Protein AF-A0A813MRQ6-F1 (afdb_monomer_lite)

Organism: Adineta ricciae (NCBI:txid249248)

Structure (mmCIF, N/CA/C/O backbone):
data_AF-A0A813MRQ6-F1
#
_entry.id   AF-A0A813MRQ6-F1
#
loop_
_atom_site.group_PDB
_atom_site.id
_atom_site.type_symbol
_atom_site.label_atom_id
_atom_site.label_alt_id
_atom_site.label_comp_id
_atom_site.label_asym_id
_atom_site.label_entity_id
_atom_site.label_seq_id
_atom_site.pdbx_PDB_ins_code
_atom_site.Cartn_x
_atom_site.Cartn_y
_atom_site.Cartn_z
_atom_site.occupancy
_atom_site.B_iso_or_equiv
_atom_site.auth_seq_id
_atom_site.auth_comp_id
_atom_site.auth_asym_id
_atom_site.auth_atom_id
_atom_site.pdbx_PDB_model_num
ATOM 1 N N . MET A 1 1 ? -14.605 18.308 66.695 1.00 40.25 1 MET A N 1
ATOM 2 C CA . MET A 1 1 ? -15.372 17.671 65.603 1.00 40.25 1 MET A CA 1
ATOM 3 C C . MET A 1 1 ? -14.733 18.090 64.286 1.00 40.25 1 MET A C 1
ATOM 5 O O . MET A 1 1 ? -14.757 19.271 63.978 1.00 40.25 1 MET A O 1
ATOM 9 N N . ARG A 1 2 ? -14.035 17.174 63.599 1.00 35.34 2 ARG A N 1
ATOM 10 C CA . ARG A 1 2 ? -13.345 17.440 62.324 1.00 35.34 2 ARG A CA 1
ATOM 11 C C . ARG A 1 2 ? -14.250 16.990 61.178 1.00 35.34 2 ARG A C 1
ATOM 13 O O . ARG A 1 2 ? -14.699 15.849 61.173 1.00 35.34 2 ARG A O 1
ATOM 20 N N . THR A 1 3 ? -14.530 17.900 60.257 1.00 37.41 3 THR A N 1
ATOM 21 C CA . THR A 1 3 ? -15.220 17.652 58.991 1.00 37.41 3 THR A CA 1
ATOM 22 C C . THR A 1 3 ? -14.341 16.768 58.105 1.00 37.41 3 THR A C 1
ATOM 24 O O . THR A 1 3 ? -13.192 17.104 57.826 1.00 37.41 3 THR A O 1
ATOM 27 N N . PHE A 1 4 ? -14.859 15.614 57.688 1.00 33.22 4 PHE A N 1
ATOM 28 C CA . PHE A 1 4 ? -14.211 14.779 56.680 1.00 33.22 4 PHE A CA 1
ATOM 29 C C . PHE A 1 4 ? -14.577 15.311 55.291 1.00 33.22 4 PHE A C 1
ATOM 31 O O . PHE A 1 4 ? -15.729 15.232 54.867 1.00 33.22 4 PHE A O 1
ATOM 38 N N . SER A 1 5 ? -13.583 15.878 54.603 1.00 32.28 5 SER A N 1
ATOM 39 C CA . SER A 1 5 ? -13.641 16.208 53.179 1.00 32.28 5 SER A CA 1
ATOM 40 C C . SER A 1 5 ? -13.882 14.942 52.361 1.00 32.28 5 SER A C 1
ATOM 42 O O . SER A 1 5 ? -13.104 13.992 52.428 1.00 32.28 5 SER A O 1
ATOM 44 N N . SER A 1 6 ? -14.950 14.947 51.567 1.00 32.75 6 SER A N 1
ATOM 45 C CA . SER A 1 6 ? -15.196 13.930 50.548 1.00 32.75 6 SER A CA 1
ATOM 46 C C . SER A 1 6 ? -14.222 14.139 49.389 1.00 32.75 6 SER A C 1
ATOM 48 O O . SER A 1 6 ? -14.293 15.145 48.685 1.00 32.75 6 SER A O 1
ATOM 50 N N . ILE A 1 7 ? -13.298 13.199 49.203 1.00 35.94 7 ILE A N 1
ATOM 51 C CA . ILE A 1 7 ? -12.486 13.097 47.990 1.00 35.94 7 ILE A CA 1
ATOM 52 C C . ILE A 1 7 ? -13.391 12.498 46.912 1.00 35.94 7 ILE A C 1
ATOM 54 O O . ILE A 1 7 ? -13.723 11.315 46.952 1.00 35.94 7 ILE A O 1
ATOM 58 N N . VAL A 1 8 ? -13.809 13.325 45.955 1.00 34.28 8 VAL A N 1
ATOM 59 C CA . VAL A 1 8 ? -14.434 12.861 44.715 1.00 34.28 8 VAL A CA 1
ATOM 60 C C . VAL A 1 8 ? -13.315 12.321 43.829 1.00 34.28 8 VAL A C 1
ATOM 62 O O . VAL A 1 8 ? -12.566 13.084 43.223 1.00 34.28 8 VAL A O 1
ATOM 65 N N . ILE A 1 9 ? -13.169 10.998 43.787 1.00 36.47 9 ILE A N 1
ATOM 66 C CA . ILE A 1 9 ? -12.286 10.330 42.830 1.00 36.47 9 ILE A CA 1
ATOM 67 C C . ILE A 1 9 ? -13.027 10.298 41.491 1.00 36.47 9 ILE A C 1
ATOM 69 O O . ILE A 1 9 ? -13.885 9.447 41.262 1.00 36.47 9 ILE A O 1
ATOM 73 N N . PHE A 1 10 ? -12.711 11.244 40.608 1.00 32.94 10 PHE A N 1
ATOM 74 C CA . PHE A 1 10 ? -13.054 11.137 39.194 1.00 32.94 10 PHE A CA 1
ATOM 75 C C . PHE A 1 10 ? -12.193 10.028 38.583 1.00 32.94 10 PHE A C 1
ATOM 77 O O . PHE A 1 10 ? -11.050 10.255 38.190 1.00 32.94 10 PHE A O 1
ATOM 84 N N . PHE A 1 11 ? -12.737 8.815 38.499 1.00 39.22 11 PHE A N 1
ATOM 85 C CA . PHE A 1 11 ? -12.237 7.835 37.545 1.00 39.22 11 PHE A CA 1
ATOM 86 C C . PHE A 1 11 ? -12.596 8.356 36.154 1.00 39.22 11 PHE A C 1
ATOM 88 O O . PHE A 1 11 ? -13.699 8.130 35.663 1.00 39.22 11 PHE A O 1
ATOM 95 N N . ALA A 1 12 ? -11.674 9.087 35.526 1.00 40.00 12 ALA A N 1
ATOM 96 C CA . ALA A 1 12 ? -11.664 9.188 34.078 1.00 40.00 12 ALA A CA 1
ATOM 97 C C . ALA A 1 12 ? -11.462 7.760 33.570 1.00 40.00 12 ALA A C 1
ATOM 99 O O . ALA A 1 12 ? -10.347 7.239 33.553 1.00 40.00 12 ALA A O 1
ATOM 100 N N . SER A 1 13 ? -12.567 7.081 33.278 1.00 42.72 13 SER A N 1
ATOM 101 C CA . SER A 1 13 ? -12.554 5.810 32.584 1.00 42.72 13 SER A CA 1
ATOM 102 C C . SER A 1 13 ? -11.883 6.082 31.243 1.00 42.72 13 SER A C 1
ATOM 104 O O . SER A 1 13 ? -12.506 6.606 30.325 1.00 42.72 13 SER A O 1
ATOM 106 N N . LEU A 1 14 ? -10.584 5.795 31.147 1.00 45.56 14 LEU A N 1
ATOM 107 C CA . LEU A 1 14 ? -9.956 5.509 29.869 1.00 45.56 14 LEU A CA 1
ATOM 108 C C . LEU A 1 14 ? -10.819 4.407 29.264 1.00 45.56 14 LEU A C 1
ATOM 110 O O . LEU A 1 14 ? -10.790 3.271 29.735 1.00 45.56 14 LEU A O 1
ATOM 114 N N . ILE A 1 15 ? -11.672 4.768 28.308 1.00 54.56 15 ILE A N 1
ATOM 115 C CA . ILE A 1 15 ? -12.413 3.796 27.517 1.00 54.56 15 ILE A CA 1
ATOM 116 C C . ILE A 1 15 ? -11.340 3.052 26.729 1.00 54.56 15 ILE A C 1
ATOM 118 O O . ILE A 1 15 ? -10.822 3.539 25.726 1.00 54.56 15 ILE A O 1
ATOM 122 N N . VAL A 1 16 ? -10.920 1.909 27.264 1.00 67.62 16 VAL A N 1
ATOM 123 C CA . VAL A 1 16 ? -9.976 1.019 26.603 1.00 67.62 16 VAL A CA 1
ATOM 124 C C . VAL A 1 16 ? -10.769 0.302 25.524 1.00 67.62 16 VAL A C 1
ATOM 126 O O . VAL A 1 16 ? -11.605 -0.548 25.828 1.00 67.62 16 VAL A O 1
ATOM 129 N N . ILE A 1 17 ? -10.529 0.656 24.263 1.00 77.06 17 ILE A N 1
ATOM 130 C CA . ILE A 1 17 ? -11.090 -0.080 23.129 1.00 77.06 17 ILE A CA 1
ATOM 131 C C . ILE A 1 17 ? -10.611 -1.527 23.240 1.00 77.06 17 ILE A C 1
ATOM 133 O O . ILE A 1 17 ? -9.407 -1.797 23.280 1.00 77.06 17 ILE A O 1
ATOM 137 N N . ALA A 1 18 ? -11.557 -2.457 23.344 1.00 79.88 18 ALA A N 1
ATOM 138 C CA . ALA A 1 18 ? -11.247 -3.861 23.554 1.00 79.88 18 ALA A CA 1
ATOM 139 C C . ALA A 1 18 ? -10.451 -4.427 22.366 1.00 79.88 18 ALA A C 1
ATOM 141 O O . ALA A 1 18 ? -10.741 -4.118 21.210 1.00 79.88 18 ALA A O 1
ATOM 142 N N . SER A 1 19 ? -9.489 -5.322 22.635 1.00 80.88 19 SER A N 1
ATOM 143 C CA . SER A 1 19 ? -8.719 -5.988 21.566 1.00 80.88 19 SER A CA 1
ATOM 144 C C . SER A 1 19 ? -9.631 -6.696 20.560 1.00 80.88 19 SER A C 1
ATOM 146 O O . SER A 1 19 ? -9.336 -6.688 19.372 1.00 80.88 19 SER A O 1
ATOM 148 N N . LEU A 1 20 ? -10.766 -7.238 21.019 1.00 84.56 20 LEU A N 1
ATOM 149 C CA . LEU A 1 20 ? -11.761 -7.879 20.159 1.00 84.56 20 LEU A CA 1
ATOM 150 C C . LEU A 1 20 ? -12.346 -6.919 19.109 1.00 84.56 20 LEU A C 1
ATOM 152 O O . LEU A 1 20 ? -12.559 -7.327 17.969 1.00 84.56 20 LEU A O 1
ATOM 156 N N . THR A 1 21 ? -12.579 -5.652 19.470 1.00 89.56 21 THR A N 1
ATOM 157 C CA . THR A 1 21 ? -13.028 -4.617 18.526 1.00 89.56 21 THR A CA 1
ATOM 158 C C . THR A 1 21 ? -11.953 -4.369 17.475 1.00 89.56 21 THR A C 1
ATOM 160 O O . THR A 1 21 ? -12.244 -4.424 16.286 1.00 89.56 21 THR A O 1
ATOM 163 N N . ILE A 1 22 ? -10.693 -4.220 17.906 1.00 91.31 22 ILE A N 1
ATOM 164 C CA . ILE A 1 22 ? -9.552 -4.035 16.999 1.00 91.31 22 ILE A CA 1
ATOM 165 C C . ILE A 1 22 ? -9.426 -5.193 16.010 1.00 91.31 22 ILE A C 1
ATOM 167 O O . ILE A 1 22 ? -9.269 -4.954 14.816 1.00 91.31 22 ILE A O 1
ATOM 171 N N . ASP A 1 23 ? -9.510 -6.434 16.482 1.00 91.94 23 ASP A N 1
ATOM 172 C CA . ASP A 1 23 ? -9.397 -7.603 15.610 1.00 91.94 23 ASP A CA 1
ATOM 173 C C . ASP A 1 23 ? -10.596 -7.724 14.650 1.00 91.94 23 ASP A C 1
ATOM 175 O O . ASP A 1 23 ? -10.413 -8.089 13.490 1.00 91.94 23 ASP A O 1
ATOM 179 N N . THR A 1 24 ? -11.807 -7.364 15.089 1.00 94.06 24 THR A N 1
ATOM 180 C CA . THR A 1 24 ? -13.004 -7.352 14.226 1.00 94.06 24 THR A CA 1
ATOM 181 C C . THR A 1 24 ? -12.875 -6.314 13.113 1.00 94.06 24 THR A C 1
ATOM 183 O O . THR A 1 24 ? -13.055 -6.638 11.938 1.00 94.06 24 THR A O 1
ATOM 186 N N . ASP A 1 25 ? -12.504 -5.083 13.464 1.00 94.88 25 ASP A N 1
ATOM 187 C CA . ASP A 1 25 ? -12.316 -4.004 12.498 1.00 94.88 25 ASP A CA 1
ATOM 188 C C . ASP A 1 25 ? -11.174 -4.306 11.517 1.00 94.88 25 ASP A C 1
ATOM 190 O O . ASP A 1 25 ? -11.302 -4.032 10.322 1.00 94.88 25 ASP A O 1
ATOM 194 N N . LEU A 1 26 ? -10.094 -4.936 11.991 1.00 92.88 26 LEU A N 1
ATOM 195 C CA . LEU A 1 26 ? -8.993 -5.389 11.143 1.00 92.88 26 LEU A CA 1
ATOM 196 C C . LEU A 1 26 ? -9.460 -6.433 10.120 1.00 92.88 26 LEU A C 1
ATOM 198 O O . LEU A 1 26 ? -9.121 -6.336 8.945 1.00 92.88 26 LEU A O 1
ATOM 202 N N . VAL A 1 27 ? -10.282 -7.405 10.531 1.00 93.69 27 VAL A N 1
ATOM 203 C CA . VAL A 1 27 ? -10.854 -8.405 9.611 1.00 93.69 27 VAL A CA 1
ATOM 204 C C . VAL A 1 27 ? -11.707 -7.748 8.524 1.00 93.69 27 VAL A C 1
ATOM 206 O O . VAL A 1 27 ? -11.678 -8.185 7.373 1.00 93.69 27 VAL A O 1
ATOM 209 N N . GLU A 1 28 ? -12.469 -6.706 8.853 1.00 93.94 28 GLU A N 1
ATOM 210 C CA . GLU A 1 28 ? -13.256 -5.969 7.860 1.00 93.94 28 GLU A CA 1
ATOM 211 C C . GLU A 1 28 ? -12.380 -5.186 6.879 1.00 93.94 28 GLU A C 1
ATOM 213 O O . GLU A 1 28 ? -12.617 -5.247 5.671 1.00 93.94 28 GLU A O 1
ATOM 218 N N . ILE A 1 29 ? -11.354 -4.492 7.378 1.00 91.50 29 ILE A N 1
ATOM 219 C CA . ILE A 1 29 ? -10.378 -3.775 6.544 1.00 91.50 29 ILE A CA 1
ATOM 220 C C . ILE A 1 29 ? -9.674 -4.751 5.595 1.00 91.50 29 ILE A C 1
ATOM 222 O O . ILE A 1 29 ? -9.603 -4.502 4.396 1.00 91.50 29 ILE A O 1
ATOM 226 N N . ASN A 1 30 ? -9.262 -5.911 6.100 1.00 90.81 30 ASN A N 1
ATOM 227 C CA . ASN A 1 30 ? -8.635 -6.967 5.314 1.00 90.81 30 ASN A CA 1
ATOM 228 C C . ASN A 1 30 ? -9.521 -7.479 4.174 1.00 90.81 30 ASN A C 1
ATOM 230 O O . ASN A 1 30 ? -9.047 -7.694 3.059 1.00 90.81 30 ASN A O 1
ATOM 234 N N . LYS A 1 31 ? -10.825 -7.654 4.413 1.00 92.00 31 LYS A N 1
ATOM 235 C CA . LYS A 1 31 ? -11.763 -8.040 3.345 1.00 92.00 31 LYS A CA 1
ATOM 236 C C . LYS A 1 31 ? -11.838 -6.975 2.252 1.00 92.00 31 LYS A C 1
ATOM 238 O O . LYS A 1 31 ? -11.828 -7.315 1.073 1.00 92.00 31 LYS A O 1
ATOM 243 N N . LEU A 1 32 ? -11.883 -5.700 2.637 1.00 91.88 32 LEU A N 1
ATOM 244 C CA . LEU A 1 32 ? -11.877 -4.593 1.681 1.00 91.88 32 LEU A CA 1
ATOM 245 C C . LEU A 1 32 ? -10.564 -4.536 0.895 1.00 91.88 32 LEU A C 1
ATOM 247 O O . LEU A 1 32 ? -10.582 -4.311 -0.310 1.00 91.88 32 LEU A O 1
ATOM 251 N N . GLU A 1 33 ? -9.433 -4.795 1.541 1.00 88.38 33 GLU A N 1
ATOM 252 C CA . GLU A 1 33 ? -8.144 -4.854 0.861 1.00 88.38 33 GLU A CA 1
ATOM 253 C C . GLU A 1 33 ? -8.080 -6.009 -0.153 1.00 88.38 33 GLU A C 1
ATOM 255 O O . GLU A 1 33 ? -7.641 -5.817 -1.288 1.00 88.38 33 GLU A O 1
ATOM 260 N N . GLN A 1 34 ? -8.595 -7.192 0.197 1.00 88.00 34 GLN A N 1
ATOM 261 C CA . GLN A 1 34 ? -8.719 -8.307 -0.750 1.00 88.00 34 GLN A CA 1
ATOM 262 C C . GLN A 1 34 ? -9.611 -7.953 -1.943 1.00 88.00 34 GLN A C 1
ATOM 264 O O . GLN A 1 34 ? -9.264 -8.263 -3.086 1.00 88.00 34 GLN A O 1
ATOM 269 N N . ASP A 1 35 ? -10.736 -7.280 -1.697 1.00 90.38 35 ASP A N 1
ATOM 270 C CA . ASP A 1 35 ? -11.603 -6.792 -2.766 1.00 90.38 35 ASP A CA 1
ATOM 271 C C . ASP A 1 35 ? -10.876 -5.769 -3.645 1.00 90.38 35 ASP A C 1
ATOM 273 O O . ASP A 1 35 ? -10.939 -5.866 -4.868 1.00 90.38 35 ASP A O 1
ATOM 277 N N . PHE A 1 36 ? -10.133 -4.828 -3.061 1.00 89.12 36 PHE A N 1
ATOM 278 C CA . PHE A 1 36 ? -9.312 -3.881 -3.813 1.00 89.12 36 PHE A CA 1
ATOM 279 C C . PHE A 1 36 ? -8.306 -4.607 -4.716 1.00 89.12 36 PHE A C 1
ATOM 281 O O . PHE A 1 36 ? -8.303 -4.386 -5.927 1.00 89.12 36 PHE A O 1
ATOM 288 N N . LEU A 1 37 ? -7.529 -5.546 -4.166 1.00 87.19 37 LEU A N 1
ATOM 289 C CA . LEU A 1 37 ? -6.555 -6.341 -4.922 1.00 87.19 37 LEU A CA 1
ATOM 290 C C . LEU A 1 37 ? -7.196 -7.143 -6.063 1.00 87.19 37 LEU A C 1
ATOM 292 O O . LEU A 1 37 ? -6.590 -7.286 -7.127 1.00 87.19 37 LEU A O 1
ATOM 296 N N . LYS A 1 38 ? -8.427 -7.629 -5.873 1.00 89.94 38 LYS A N 1
ATOM 297 C CA . LYS A 1 38 ? -9.191 -8.343 -6.903 1.00 89.94 38 LYS A CA 1
ATOM 298 C C . LYS A 1 38 ? -9.500 -7.466 -8.120 1.00 89.94 38 LYS A C 1
ATOM 300 O O . LYS A 1 38 ? -9.444 -7.971 -9.241 1.00 89.94 38 LYS A O 1
ATOM 305 N N . TYR A 1 39 ? -9.818 -6.185 -7.918 1.00 89.38 39 TYR A N 1
ATOM 306 C CA . TYR A 1 39 ? -10.113 -5.243 -9.010 1.00 89.38 39 TYR A CA 1
ATOM 307 C C . TYR A 1 39 ? -8.879 -4.491 -9.523 1.00 89.38 39 TYR A C 1
ATOM 309 O O . TYR A 1 39 ? -8.945 -3.856 -10.574 1.00 89.38 39 TYR A O 1
ATOM 317 N N . THR A 1 40 ? -7.741 -4.575 -8.830 1.00 89.38 40 THR A N 1
ATOM 318 C CA . THR A 1 40 ? -6.477 -4.020 -9.320 1.00 89.38 40 THR A CA 1
ATOM 319 C C . THR A 1 40 ? -6.078 -4.704 -10.636 1.00 89.38 40 THR A C 1
ATOM 321 O O . THR A 1 40 ? -5.945 -5.936 -10.673 1.00 89.38 40 THR A O 1
ATOM 324 N N . PRO A 1 41 ? -5.851 -3.947 -11.727 1.00 90.19 41 PRO A N 1
ATOM 325 C CA . PRO A 1 41 ? -5.497 -4.518 -13.019 1.00 90.19 41 PRO A CA 1
ATOM 326 C C . PRO A 1 41 ? -4.136 -5.216 -12.956 1.00 90.19 41 PRO A C 1
ATOM 328 O O . PRO A 1 41 ? -3.237 -4.820 -12.211 1.00 90.19 41 PRO A O 1
ATOM 331 N N . GLU A 1 42 ? -3.966 -6.253 -13.775 1.00 90.81 42 GLU A N 1
ATOM 332 C CA . GLU A 1 42 ? -2.761 -7.091 -13.750 1.00 90.81 42 GLU A CA 1
ATOM 333 C C . GLU A 1 42 ? -1.476 -6.286 -13.998 1.00 90.81 42 GLU A C 1
ATOM 335 O O . GLU A 1 42 ? -0.446 -6.563 -13.386 1.00 90.81 42 GLU A O 1
ATOM 340 N N . ILE A 1 43 ? -1.531 -5.239 -14.831 1.00 89.38 43 ILE A N 1
ATOM 341 C CA . ILE A 1 43 ? -0.371 -4.373 -15.071 1.00 89.38 43 ILE A CA 1
ATOM 342 C C . ILE A 1 43 ? 0.090 -3.635 -13.807 1.00 89.38 43 ILE A C 1
ATOM 344 O O . ILE A 1 43 ? 1.290 -3.549 -13.568 1.00 89.38 43 ILE A O 1
ATOM 348 N N . ALA A 1 44 ? -0.831 -3.172 -12.957 1.00 88.38 44 ALA A N 1
ATOM 349 C CA . ALA A 1 44 ? -0.488 -2.500 -11.705 1.00 88.38 44 ALA A CA 1
ATOM 350 C C . ALA A 1 44 ? 0.126 -3.477 -10.695 1.00 88.38 44 ALA A C 1
ATOM 352 O O . ALA A 1 44 ? 1.136 -3.169 -10.063 1.00 88.38 44 ALA A O 1
ATOM 353 N N . ARG A 1 45 ? -0.414 -4.701 -10.611 1.00 86.19 45 ARG A N 1
ATOM 354 C CA . ARG A 1 45 ? 0.173 -5.780 -9.797 1.00 86.19 45 ARG A CA 1
ATOM 355 C C . ARG A 1 45 ? 1.586 -6.134 -10.258 1.00 86.19 45 ARG A C 1
ATOM 357 O O . ARG A 1 45 ? 2.487 -6.285 -9.433 1.00 86.19 45 ARG A O 1
ATOM 364 N N . ARG A 1 46 ? 1.796 -6.240 -11.574 1.00 87.94 46 ARG A N 1
ATOM 365 C C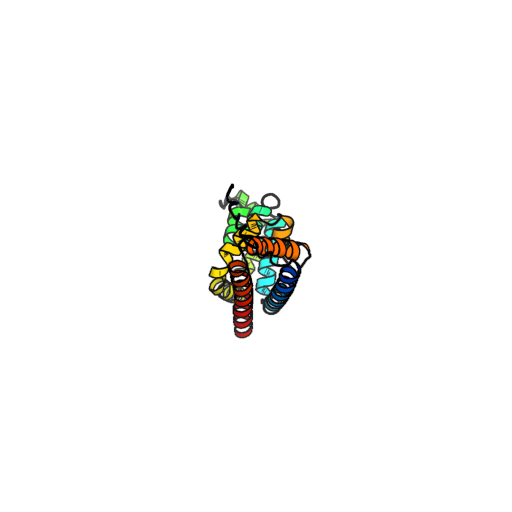A . ARG A 1 46 ? 3.125 -6.460 -12.161 1.00 87.94 46 ARG A CA 1
ATOM 366 C C . ARG A 1 46 ? 4.071 -5.302 -11.859 1.00 87.94 46 ARG A C 1
ATOM 368 O O . ARG A 1 46 ? 5.186 -5.566 -11.433 1.00 87.94 46 ARG A O 1
ATOM 375 N N . PHE A 1 47 ? 3.620 -4.059 -12.001 1.00 87.25 47 PHE A N 1
ATOM 376 C CA . PHE A 1 47 ? 4.417 -2.866 -11.717 1.00 87.25 47 PHE A CA 1
ATOM 377 C C . PHE A 1 47 ? 4.913 -2.815 -10.263 1.00 87.25 47 PHE A C 1
ATOM 379 O O . PHE A 1 47 ? 6.107 -2.619 -10.030 1.00 87.25 47 PHE A O 1
ATOM 386 N N . ILE A 1 48 ? 4.029 -3.063 -9.288 1.00 85.12 48 ILE A N 1
ATOM 387 C CA . ILE A 1 48 ? 4.390 -3.110 -7.860 1.00 85.12 48 ILE A CA 1
ATOM 388 C C . ILE A 1 48 ? 5.400 -4.234 -7.601 1.00 85.12 48 ILE A C 1
ATOM 390 O O . ILE A 1 48 ? 6.453 -4.000 -7.009 1.00 85.12 48 ILE A O 1
ATOM 394 N N . ARG A 1 49 ? 5.137 -5.444 -8.117 1.00 86.19 49 ARG A N 1
ATOM 395 C CA . ARG A 1 49 ? 6.061 -6.579 -7.974 1.00 86.19 49 ARG A CA 1
ATOM 396 C C . ARG A 1 49 ? 7.438 -6.261 -8.555 1.00 86.19 49 ARG A C 1
ATOM 398 O O . ARG A 1 49 ? 8.445 -6.490 -7.898 1.00 86.19 49 ARG A O 1
ATOM 405 N N . THR A 1 50 ? 7.483 -5.726 -9.770 1.00 87.19 50 THR A N 1
ATOM 406 C CA . THR A 1 50 ? 8.741 -5.409 -10.446 1.00 87.19 50 THR A CA 1
ATOM 407 C C . THR A 1 50 ? 9.491 -4.288 -9.726 1.00 87.19 50 THR A C 1
ATOM 409 O O . THR A 1 50 ? 10.708 -4.368 -9.606 1.00 87.19 50 THR A O 1
ATOM 412 N N . THR A 1 51 ? 8.793 -3.298 -9.160 1.00 85.56 51 THR A N 1
ATOM 413 C CA . THR A 1 51 ? 9.402 -2.294 -8.268 1.00 85.56 51 THR A CA 1
ATOM 414 C C . THR A 1 51 ? 10.071 -2.959 -7.062 1.00 85.56 51 THR A C 1
ATOM 416 O O . THR A 1 51 ? 11.213 -2.645 -6.730 1.00 85.56 51 THR A O 1
ATOM 419 N N . CYS A 1 52 ? 9.403 -3.921 -6.430 1.00 85.31 52 CYS A N 1
ATOM 420 C CA . CYS A 1 52 ? 9.976 -4.673 -5.316 1.00 85.31 52 CYS A CA 1
ATOM 421 C C . CYS A 1 52 ? 11.167 -5.551 -5.715 1.00 85.31 52 CYS A C 1
ATOM 423 O O . CYS A 1 52 ? 12.153 -5.622 -4.980 1.00 85.31 52 CYS A O 1
ATOM 425 N N . ASP A 1 53 ? 11.121 -6.171 -6.893 1.00 86.56 53 ASP A N 1
ATOM 426 C CA . ASP A 1 53 ? 12.253 -6.917 -7.444 1.00 86.56 53 ASP A CA 1
ATOM 427 C C . ASP A 1 53 ? 13.457 -5.983 -7.691 1.00 86.56 53 ASP A C 1
ATOM 429 O O . ASP A 1 53 ? 14.589 -6.355 -7.392 1.00 86.56 53 ASP A O 1
ATOM 433 N N . VAL A 1 54 ? 13.234 -4.738 -8.139 1.00 84.69 54 VAL A N 1
ATOM 434 C CA . VAL A 1 54 ? 14.295 -3.715 -8.242 1.00 84.69 54 VAL A CA 1
ATOM 435 C C . VAL A 1 54 ? 14.882 -3.383 -6.867 1.00 84.69 54 VAL A C 1
ATOM 437 O O . VAL A 1 54 ? 16.102 -3.402 -6.709 1.00 84.69 54 VAL A O 1
ATOM 440 N N . ILE A 1 55 ? 14.049 -3.110 -5.858 1.00 84.31 55 ILE A N 1
ATOM 441 C CA . ILE A 1 55 ? 14.526 -2.765 -4.506 1.00 84.31 55 ILE A CA 1
ATOM 442 C C . ILE A 1 55 ? 15.378 -3.900 -3.925 1.00 84.31 55 ILE A C 1
ATOM 444 O O . ILE A 1 55 ? 16.486 -3.667 -3.444 1.00 84.31 55 ILE A O 1
ATOM 448 N N . THR A 1 56 ? 14.877 -5.131 -3.997 1.00 84.31 56 THR A N 1
ATOM 449 C CA . THR A 1 56 ? 15.517 -6.296 -3.371 1.00 84.31 56 THR A CA 1
ATOM 450 C C . THR A 1 56 ? 16.778 -6.745 -4.101 1.00 84.31 56 THR A C 1
ATOM 452 O O . THR A 1 56 ? 17.772 -7.064 -3.451 1.00 84.31 56 THR A O 1
ATOM 455 N N . GLN A 1 57 ? 16.766 -6.755 -5.437 1.00 82.50 57 GLN A N 1
ATOM 456 C CA . GLN A 1 57 ? 17.874 -7.294 -6.230 1.00 82.50 57 GLN A CA 1
ATOM 457 C C . GLN A 1 57 ? 18.914 -6.232 -6.585 1.00 82.50 57 GLN A C 1
ATOM 459 O O . GLN A 1 57 ? 20.095 -6.550 -6.692 1.00 82.50 57 GLN A O 1
ATOM 464 N N . CYS A 1 58 ? 18.493 -4.980 -6.762 1.00 79.94 58 CYS A N 1
ATOM 465 C CA . CYS A 1 58 ? 19.360 -3.922 -7.278 1.00 79.94 58 CYS A CA 1
ATOM 466 C C . CYS A 1 58 ? 19.753 -2.905 -6.200 1.00 79.94 58 CYS A C 1
ATOM 468 O O . CYS A 1 58 ? 20.792 -2.264 -6.336 1.00 79.94 58 CYS A O 1
ATOM 470 N N . CYS A 1 59 ? 18.999 -2.812 -5.09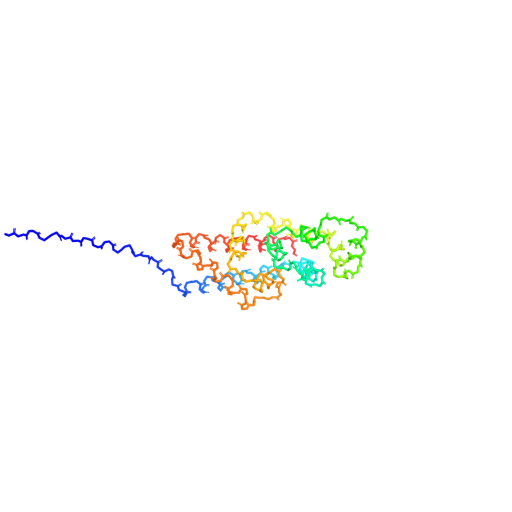4 1.00 81.75 59 CYS A N 1
ATOM 471 C CA . CYS A 1 59 ? 19.298 -1.917 -3.970 1.00 81.75 59 CYS A CA 1
ATOM 472 C C . CYS A 1 59 ? 19.204 -2.582 -2.588 1.00 81.75 59 CYS A C 1
ATOM 474 O O . CYS A 1 59 ? 18.569 -2.039 -1.675 1.00 81.75 59 CYS A O 1
ATOM 476 N N . PRO A 1 60 ? 19.900 -3.716 -2.371 1.00 79.00 60 PRO A N 1
ATOM 477 C CA . PRO A 1 60 ? 19.743 -4.503 -1.155 1.00 79.00 60 PRO A CA 1
ATOM 478 C C . PRO A 1 60 ? 20.155 -3.767 0.129 1.00 79.00 60 PRO A C 1
ATOM 480 O O . PRO A 1 60 ? 19.690 -4.120 1.205 1.00 79.00 60 PRO A O 1
ATOM 483 N N . HIS A 1 61 ? 20.983 -2.723 0.038 1.00 81.00 61 HIS A N 1
ATOM 484 C CA . HIS A 1 61 ? 21.451 -1.946 1.192 1.00 81.00 61 HIS A CA 1
ATOM 485 C C . HIS A 1 61 ? 20.544 -0.761 1.569 1.00 81.00 61 HIS A C 1
ATOM 487 O O . HIS A 1 61 ? 20.841 -0.055 2.529 1.00 81.00 61 HIS A O 1
ATOM 493 N N . LYS A 1 62 ? 19.468 -0.506 0.810 1.00 78.81 62 LYS A N 1
ATOM 494 C CA . LYS A 1 62 ? 18.567 0.651 0.999 1.00 78.81 62 LYS A CA 1
ATOM 495 C C . LYS A 1 62 ? 17.097 0.250 1.178 1.00 78.81 62 LYS A C 1
ATOM 497 O O . LYS A 1 62 ? 16.219 1.107 1.109 1.00 78.81 62 LYS A O 1
ATOM 502 N N . GLN A 1 63 ? 16.827 -1.039 1.384 1.00 74.81 63 GLN A N 1
ATOM 503 C CA . GLN A 1 63 ? 15.487 -1.626 1.329 1.00 74.81 63 GLN A CA 1
ATOM 504 C C . GLN A 1 63 ? 14.472 -0.923 2.247 1.00 74.81 63 GLN A C 1
ATOM 506 O O . GLN A 1 63 ? 13.449 -0.454 1.750 1.00 74.81 63 GLN A O 1
ATOM 511 N N . SER A 1 64 ? 14.780 -0.752 3.537 1.00 67.69 64 SER A N 1
ATOM 512 C CA . SER A 1 64 ? 13.912 -0.071 4.517 1.00 67.69 64 SER A CA 1
ATOM 513 C C . SER A 1 64 ? 13.384 1.298 4.060 1.00 67.69 64 SER A C 1
ATOM 515 O O . SER A 1 64 ? 12.174 1.534 4.058 1.00 67.69 64 SER A O 1
ATOM 517 N N . ASN A 1 65 ? 14.266 2.188 3.601 1.00 74.75 65 ASN A N 1
ATOM 518 C CA . ASN A 1 65 ? 13.889 3.532 3.147 1.00 74.75 65 ASN A CA 1
ATOM 519 C C . ASN A 1 65 ? 13.134 3.517 1.808 1.00 74.75 65 ASN A C 1
ATOM 521 O O . ASN A 1 65 ? 12.320 4.406 1.527 1.00 74.75 65 ASN A O 1
ATOM 525 N N . LEU A 1 66 ? 13.403 2.521 0.962 1.00 80.25 66 LEU A N 1
ATOM 526 C CA . LEU A 1 66 ? 12.757 2.386 -0.339 1.00 80.25 66 LEU A CA 1
ATOM 527 C C . LEU A 1 66 ? 11.340 1.817 -0.214 1.00 80.25 66 LEU A C 1
ATOM 529 O O . LEU A 1 66 ? 10.443 2.333 -0.875 1.00 80.25 66 LEU A O 1
ATOM 533 N N . PHE A 1 67 ? 11.090 0.857 0.680 1.00 81.25 67 PHE A N 1
ATOM 534 C CA . PHE A 1 67 ? 9.730 0.361 0.931 1.00 81.25 67 PHE A CA 1
ATOM 535 C C . PHE A 1 67 ? 8.825 1.434 1.541 1.00 81.25 67 PHE A C 1
ATOM 537 O O . PHE A 1 67 ? 7.695 1.603 1.089 1.00 81.25 67 PHE A O 1
ATOM 544 N N . ALA A 1 68 ? 9.340 2.248 2.467 1.00 76.25 68 ALA A N 1
ATOM 545 C CA . ALA A 1 68 ? 8.629 3.432 2.958 1.00 76.25 68 ALA A CA 1
ATOM 546 C C . ALA A 1 68 ? 8.276 4.420 1.824 1.00 76.25 68 ALA A C 1
ATOM 548 O O . ALA A 1 68 ? 7.188 5.001 1.799 1.00 76.25 68 ALA A O 1
ATOM 549 N N . THR A 1 69 ? 9.173 4.573 0.842 1.00 78.12 69 THR A N 1
ATOM 550 C CA . THR A 1 69 ? 8.950 5.422 -0.339 1.00 78.12 69 THR A CA 1
ATOM 551 C C . THR A 1 69 ? 7.862 4.844 -1.259 1.00 78.12 69 THR A C 1
ATOM 553 O O . THR A 1 69 ? 7.017 5.599 -1.738 1.00 78.12 69 THR A O 1
ATOM 556 N N . VAL A 1 70 ? 7.826 3.518 -1.454 1.00 78.69 70 VAL A N 1
ATOM 557 C CA . VAL A 1 70 ? 6.750 2.826 -2.193 1.00 78.69 70 VAL A CA 1
ATOM 558 C C . VAL A 1 70 ? 5.397 3.029 -1.513 1.00 78.69 70 VAL A C 1
ATOM 560 O O . VAL A 1 70 ? 4.446 3.430 -2.179 1.00 78.69 70 VAL A O 1
ATOM 563 N N . LEU A 1 71 ? 5.315 2.806 -0.197 1.00 75.19 71 LEU A N 1
ATOM 564 C CA . LEU A 1 71 ? 4.068 2.947 0.570 1.00 75.19 71 LEU A CA 1
ATOM 565 C C . LEU A 1 71 ? 3.511 4.372 0.533 1.00 75.19 71 LEU A C 1
ATOM 567 O O . LEU A 1 71 ? 2.302 4.566 0.579 1.00 75.19 71 LEU A O 1
ATOM 571 N N . SER A 1 72 ? 4.389 5.365 0.397 1.00 73.62 72 SER A N 1
ATOM 572 C CA . SER A 1 72 ? 4.016 6.779 0.281 1.00 73.62 72 SER A CA 1
ATOM 573 C C . SER A 1 72 ? 3.532 7.180 -1.119 1.00 73.62 72 SER A C 1
ATOM 575 O O . SER A 1 72 ? 3.245 8.352 -1.342 1.00 73.62 72 SER A O 1
ATOM 577 N N . GLY A 1 73 ? 3.469 6.245 -2.075 1.00 69.50 73 GLY A N 1
ATOM 578 C CA . GLY A 1 73 ? 3.050 6.508 -3.457 1.00 69.50 73 GLY A CA 1
ATOM 579 C C . GLY A 1 73 ? 4.102 7.209 -4.323 1.00 69.50 73 GLY A C 1
ATOM 580 O O . GLY A 1 73 ? 3.847 7.499 -5.488 1.00 69.50 73 GLY A O 1
ATOM 581 N N . ASN A 1 74 ? 5.311 7.430 -3.803 1.00 70.62 74 ASN A N 1
ATOM 582 C CA . ASN A 1 74 ? 6.395 8.112 -4.512 1.00 70.62 74 ASN A CA 1
ATOM 583 C C . ASN A 1 74 ? 7.270 7.107 -5.271 1.00 70.62 74 ASN A C 1
ATOM 585 O O . ASN A 1 74 ? 8.490 7.093 -5.135 1.00 70.62 74 ASN A O 1
ATOM 589 N N . THR A 1 75 ? 6.663 6.218 -6.060 1.00 66.62 75 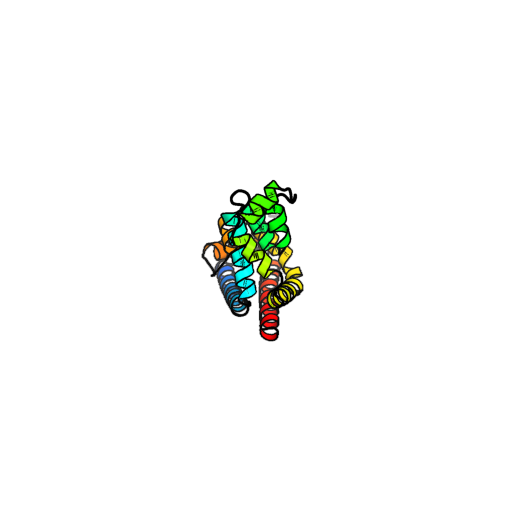THR A N 1
ATOM 590 C CA . THR A 1 75 ? 7.398 5.126 -6.722 1.00 66.62 75 THR A CA 1
ATOM 591 C C . THR A 1 75 ? 8.467 5.631 -7.700 1.00 66.62 75 THR A C 1
ATOM 593 O O . THR A 1 75 ? 9.486 4.969 -7.877 1.00 66.62 75 THR A O 1
ATOM 596 N N . ASN A 1 76 ? 8.299 6.830 -8.267 1.00 65.94 76 ASN A N 1
ATOM 597 C CA . ASN A 1 76 ? 9.328 7.478 -9.090 1.00 65.94 76 ASN A CA 1
ATOM 598 C C . ASN A 1 76 ? 10.613 7.763 -8.286 1.00 65.94 76 ASN A C 1
ATOM 600 O O . ASN A 1 76 ? 11.712 7.507 -8.775 1.00 65.94 76 ASN A O 1
ATOM 604 N N . ASP A 1 77 ? 10.483 8.167 -7.018 1.00 74.06 77 ASP A N 1
ATOM 605 C CA . ASP A 1 77 ? 11.618 8.444 -6.127 1.00 74.06 77 ASP A CA 1
ATOM 606 C C . ASP A 1 77 ? 12.351 7.171 -5.693 1.00 74.06 77 ASP A C 1
ATOM 608 O O . ASP A 1 77 ? 13.492 7.241 -5.235 1.00 74.06 77 ASP A O 1
ATOM 612 N N . VAL A 1 78 ? 11.716 5.997 -5.795 1.00 73.38 78 VAL A N 1
ATOM 613 C CA . VAL A 1 78 ? 12.368 4.719 -5.469 1.00 73.38 78 VAL A CA 1
ATOM 614 C C . VAL A 1 78 ? 13.573 4.524 -6.373 1.00 73.38 78 VAL A C 1
ATOM 616 O O . VAL A 1 78 ? 14.628 4.124 -5.894 1.00 73.38 78 VAL A O 1
ATOM 619 N N . LEU A 1 79 ? 13.439 4.850 -7.658 1.00 70.38 79 LEU A N 1
ATOM 620 C CA . LEU A 1 79 ? 14.518 4.722 -8.632 1.00 70.38 79 LEU A CA 1
ATOM 621 C C . LEU A 1 79 ? 15.648 5.700 -8.326 1.00 70.38 79 LEU A C 1
ATOM 623 O O . LEU A 1 79 ? 16.803 5.291 -8.208 1.00 70.38 79 LEU A O 1
ATOM 627 N N . ASP A 1 80 ? 15.311 6.962 -8.088 1.00 74.12 80 ASP A N 1
ATOM 628 C CA . ASP A 1 80 ? 16.306 7.979 -7.764 1.00 74.12 80 ASP A CA 1
ATOM 629 C C . ASP A 1 80 ? 17.051 7.649 -6.466 1.00 74.12 80 ASP A C 1
ATOM 631 O O . ASP A 1 80 ? 18.279 7.711 -6.418 1.00 74.12 80 ASP A O 1
ATOM 635 N N . LYS A 1 81 ? 16.347 7.210 -5.419 1.00 77.00 81 LYS A N 1
ATOM 636 C CA . LYS A 1 81 ? 16.963 6.835 -4.135 1.00 77.00 81 LYS A CA 1
ATOM 637 C C . LYS A 1 81 ? 17.752 5.528 -4.213 1.00 77.00 81 LYS A C 1
ATOM 639 O O . LYS A 1 81 ? 18.768 5.381 -3.532 1.00 77.00 81 LYS A O 1
ATOM 644 N N . CYS A 1 82 ? 17.307 4.583 -5.036 1.00 76.06 82 CYS A N 1
ATOM 645 C CA . CYS A 1 82 ? 17.994 3.318 -5.269 1.00 76.06 82 CYS A CA 1
ATOM 646 C C . CYS A 1 82 ? 19.377 3.588 -5.895 1.00 76.06 82 CYS A C 1
ATOM 648 O O . CYS A 1 82 ? 20.395 3.154 -5.349 1.00 76.06 82 CYS A O 1
ATOM 650 N N . PHE A 1 83 ? 19.439 4.452 -6.911 1.00 73.00 83 PHE A N 1
ATOM 651 C CA . PHE A 1 83 ? 20.652 4.717 -7.695 1.00 73.00 83 PHE A CA 1
ATOM 652 C C . PHE A 1 83 ? 21.332 6.078 -7.417 1.00 73.00 83 PHE A C 1
ATOM 654 O O . PHE A 1 83 ? 22.118 6.562 -8.232 1.00 73.00 83 PHE A O 1
ATOM 661 N N . ASP A 1 84 ? 21.056 6.693 -6.261 1.00 67.19 84 ASP A N 1
ATOM 662 C CA . ASP A 1 84 ? 21.663 7.950 -5.776 1.00 67.19 84 ASP A CA 1
ATOM 663 C C . ASP A 1 84 ? 21.475 9.181 -6.684 1.00 67.19 84 ASP A C 1
ATOM 665 O O . ASP A 1 84 ? 22.298 10.100 -6.682 1.00 67.19 84 ASP A O 1
ATOM 669 N N . GLY A 1 85 ? 20.382 9.220 -7.456 1.00 58.09 85 GLY A N 1
ATOM 670 C CA . GLY A 1 85 ? 19.871 10.393 -8.183 1.00 58.09 85 GLY A CA 1
ATOM 671 C C . GLY A 1 85 ? 20.801 10.981 -9.251 1.00 58.09 85 GLY A C 1
ATOM 672 O O . GLY A 1 85 ? 20.447 11.940 -9.933 1.00 58.09 85 GLY A O 1
ATOM 673 N N . LYS A 1 86 ? 22.004 10.428 -9.420 1.00 57.59 86 LYS A N 1
ATOM 674 C CA . LYS A 1 86 ? 22.993 10.871 -10.398 1.00 57.59 86 LYS A CA 1
ATOM 675 C C . LYS A 1 86 ? 23.139 9.789 -11.449 1.00 57.59 86 LYS A C 1
ATOM 677 O O . LYS A 1 86 ? 23.870 8.821 -11.253 1.00 57.59 86 LYS A O 1
ATOM 682 N N . MET A 1 87 ? 22.489 9.996 -12.592 1.00 57.28 87 MET A N 1
ATOM 683 C CA . MET A 1 87 ? 22.739 9.262 -13.837 1.00 57.28 87 MET A CA 1
ATOM 684 C C . MET A 1 87 ? 24.178 9.514 -14.317 1.00 57.28 87 MET A C 1
ATOM 686 O O . MET A 1 87 ? 24.438 10.287 -15.234 1.00 57.28 87 MET A O 1
ATOM 690 N N . THR A 1 88 ? 25.144 8.899 -13.643 1.00 58.66 88 THR A N 1
ATOM 691 C CA . THR A 1 88 ? 26.536 8.809 -14.089 1.00 58.66 88 THR A CA 1
ATOM 692 C C . THR A 1 88 ? 26.682 7.606 -15.015 1.00 58.66 88 THR A C 1
ATOM 694 O O . THR A 1 88 ? 25.883 6.677 -14.952 1.00 58.66 88 THR A O 1
ATOM 697 N N . SER A 1 89 ? 27.717 7.568 -15.851 1.00 58.59 89 SER A N 1
ATOM 698 C CA . SER A 1 89 ? 28.000 6.424 -16.734 1.00 58.59 89 SER A CA 1
ATOM 699 C C . SER A 1 89 ? 28.091 5.085 -15.984 1.00 58.59 89 SER A C 1
ATOM 701 O O . SER A 1 89 ? 27.615 4.070 -16.485 1.00 58.59 89 SER A O 1
ATOM 703 N N . ASN A 1 90 ? 28.620 5.086 -14.756 1.00 57.31 90 ASN A N 1
ATOM 704 C CA . ASN A 1 90 ? 28.691 3.897 -13.900 1.00 57.31 90 ASN A CA 1
ATOM 705 C C . ASN A 1 90 ? 27.320 3.497 -13.348 1.00 57.31 90 ASN A C 1
ATOM 707 O O . ASN A 1 90 ? 26.996 2.316 -13.281 1.00 57.31 90 ASN A O 1
ATOM 711 N N . VAL A 1 91 ? 26.499 4.482 -12.987 1.00 60.09 91 VAL A N 1
ATOM 712 C CA . VAL A 1 91 ? 25.121 4.261 -12.550 1.00 60.09 91 VAL A CA 1
ATOM 713 C C . VAL A 1 91 ? 24.271 3.744 -13.718 1.00 60.09 91 VAL A C 1
ATOM 715 O O . VAL A 1 91 ? 23.536 2.788 -13.528 1.00 60.09 91 VAL A O 1
ATOM 718 N N . ILE A 1 92 ? 24.443 4.262 -14.941 1.00 61.91 92 ILE A N 1
ATOM 719 C CA . ILE A 1 92 ? 23.802 3.771 -16.180 1.00 61.91 92 ILE A CA 1
ATOM 720 C C . ILE A 1 92 ? 24.218 2.324 -16.498 1.00 61.91 92 ILE A C 1
ATOM 722 O O . ILE A 1 92 ? 23.380 1.511 -16.889 1.00 61.91 92 ILE A O 1
ATOM 726 N N . ALA A 1 93 ? 25.487 1.969 -16.278 1.00 61.97 93 ALA A N 1
ATOM 727 C CA . ALA A 1 93 ? 25.953 0.592 -16.422 1.00 61.97 93 ALA A CA 1
ATOM 728 C C . ALA A 1 93 ? 25.293 -0.343 -15.388 1.00 61.97 93 ALA A C 1
ATOM 730 O O . ALA A 1 93 ? 24.751 -1.382 -15.766 1.00 61.97 93 ALA A O 1
ATOM 731 N N . SER A 1 94 ? 25.241 0.060 -14.114 1.00 62.25 94 SER A N 1
ATOM 732 C CA . SER A 1 94 ? 24.525 -0.668 -13.052 1.00 62.25 94 SER A CA 1
ATOM 733 C C . SER A 1 94 ? 23.003 -0.719 -13.267 1.00 62.25 94 SER A C 1
ATOM 735 O O . SER A 1 94 ? 22.360 -1.706 -12.923 1.00 62.25 94 SER A O 1
ATOM 737 N N . PHE A 1 95 ? 22.418 0.311 -13.884 1.00 66.00 95 PHE A N 1
ATOM 738 C CA . PHE A 1 95 ? 21.017 0.340 -14.314 1.00 66.00 95 PHE A CA 1
ATOM 739 C C . PHE A 1 95 ? 20.753 -0.723 -15.386 1.00 66.00 95 PHE A C 1
ATOM 741 O O . PHE A 1 95 ? 19.774 -1.461 -15.303 1.00 66.00 95 PHE A O 1
ATOM 748 N N . SER A 1 96 ? 21.636 -0.821 -16.385 1.00 65.19 96 SER A N 1
ATOM 749 C CA . SER A 1 96 ? 21.485 -1.751 -17.510 1.00 65.19 96 SER A CA 1
ATOM 750 C C . SER A 1 96 ? 21.684 -3.226 -17.139 1.00 65.19 96 SER A C 1
ATOM 752 O O . SER A 1 96 ? 21.188 -4.101 -17.846 1.00 65.19 96 SER A O 1
ATOM 754 N N . SER A 1 97 ? 22.363 -3.517 -16.023 1.00 70.12 97 SER A N 1
ATOM 755 C CA . SER A 1 97 ? 22.560 -4.883 -15.519 1.00 70.12 97 SER A CA 1
ATOM 756 C C . SER A 1 97 ? 21.432 -5.371 -14.595 1.00 70.12 97 SER A C 1
ATOM 758 O O . SER A 1 97 ? 21.308 -6.575 -14.363 1.00 70.12 97 SER A O 1
ATOM 760 N N . CYS A 1 98 ? 20.564 -4.475 -14.113 1.00 79.69 98 CYS A N 1
ATOM 761 C CA . CYS A 1 98 ? 19.393 -4.804 -13.298 1.00 79.69 98 CYS A CA 1
ATOM 762 C C . CYS A 1 98 ? 18.220 -5.267 -14.188 1.00 79.69 98 CYS A C 1
ATOM 764 O O . CYS A 1 98 ? 17.428 -4.462 -14.677 1.00 79.69 98 CYS A O 1
ATOM 766 N N . SER A 1 99 ? 18.067 -6.579 -14.402 1.00 82.69 99 SER A N 1
ATOM 767 C CA . SER A 1 99 ? 16.997 -7.127 -15.263 1.00 82.69 99 SER A CA 1
ATOM 768 C C . SER A 1 99 ? 15.567 -6.672 -14.888 1.00 82.69 99 SER A C 1
ATOM 770 O O . SER A 1 99 ? 14.819 -6.296 -15.798 1.00 82.69 99 SER A O 1
ATOM 772 N N . PRO A 1 100 ? 15.166 -6.612 -13.597 1.00 84.44 100 PRO A N 1
ATOM 773 C CA . PRO A 1 100 ? 13.848 -6.098 -13.211 1.00 84.44 100 PRO A CA 1
ATOM 774 C C . PRO A 1 100 ? 13.614 -4.634 -13.604 1.00 84.44 100 PRO A C 1
ATOM 776 O O . PRO A 1 100 ? 12.489 -4.247 -13.908 1.00 84.44 100 PRO A O 1
ATOM 779 N N . PHE A 1 101 ? 14.664 -3.815 -13.669 1.00 75.69 101 PHE A N 1
ATOM 780 C CA . PHE A 1 101 ? 14.536 -2.408 -14.046 1.00 75.69 101 PHE A CA 1
ATOM 781 C C . PHE A 1 101 ? 14.125 -2.234 -15.512 1.00 75.69 101 PHE A C 1
ATOM 783 O O . PHE A 1 101 ? 13.252 -1.422 -15.816 1.00 75.69 101 PHE A O 1
ATOM 790 N N . ILE A 1 102 ? 14.689 -3.039 -16.418 1.00 77.31 102 ILE A N 1
ATOM 791 C CA . ILE A 1 102 ? 14.291 -3.041 -17.835 1.00 77.31 102 ILE A CA 1
ATOM 792 C C . ILE A 1 102 ? 12.803 -3.384 -17.963 1.00 77.31 102 ILE A C 1
ATOM 794 O O . ILE A 1 102 ? 12.088 -2.796 -18.766 1.00 77.31 102 ILE A O 1
ATOM 798 N N . GLN A 1 103 ? 12.306 -4.308 -17.140 1.00 81.69 103 GLN A N 1
ATOM 799 C CA . GLN A 1 103 ? 10.882 -4.630 -17.123 1.00 81.69 103 GLN A CA 1
ATOM 800 C C . GLN A 1 103 ? 10.056 -3.449 -16.601 1.00 81.69 103 GLN A C 1
ATOM 802 O O . GLN A 1 103 ? 9.042 -3.108 -17.208 1.00 81.69 103 GLN A O 1
ATOM 807 N N . LEU A 1 104 ? 10.500 -2.785 -15.531 1.00 80.75 104 LEU A N 1
ATOM 808 C CA . LEU A 1 104 ? 9.796 -1.643 -14.950 1.00 80.75 104 LEU A CA 1
ATOM 809 C C . LEU A 1 104 ? 9.651 -0.484 -15.947 1.00 80.75 104 LEU A C 1
ATOM 811 O O . LEU A 1 104 ? 8.560 0.065 -16.093 1.00 80.75 104 LEU A O 1
ATOM 815 N N . SER A 1 105 ? 10.719 -0.150 -16.679 1.00 75.56 105 SER A N 1
ATOM 816 C CA . SER A 1 105 ? 10.718 0.950 -17.654 1.00 75.56 105 SER A CA 1
ATOM 817 C C . SER A 1 105 ? 9.778 0.707 -18.840 1.00 75.56 105 SER A C 1
ATOM 819 O O . SER A 1 105 ? 9.264 1.654 -19.430 1.00 75.56 105 SER A O 1
ATOM 821 N N . THR A 1 106 ? 9.482 -0.553 -19.165 1.00 80.19 106 THR A N 1
ATOM 822 C CA . THR A 1 106 ? 8.463 -0.877 -20.177 1.00 80.19 106 THR A CA 1
ATOM 823 C C . THR A 1 106 ? 7.033 -0.752 -19.653 1.00 80.19 106 THR A C 1
ATOM 825 O O . THR A 1 106 ? 6.120 -0.542 -20.443 1.00 80.19 106 THR A O 1
ATOM 828 N N . MET A 1 107 ? 6.820 -0.855 -18.337 1.00 83.50 107 MET A N 1
ATOM 829 C CA . MET A 1 107 ? 5.485 -0.770 -17.732 1.00 83.50 107 MET A CA 1
ATOM 830 C C . MET A 1 107 ? 5.025 0.673 -17.526 1.00 83.50 107 MET A C 1
ATOM 832 O O . MET A 1 107 ? 3.829 0.934 -17.609 1.00 83.50 107 MET A O 1
ATOM 836 N N . ILE A 1 108 ? 5.947 1.617 -17.294 1.00 79.25 108 ILE A N 1
ATOM 837 C CA . ILE A 1 108 ? 5.608 3.030 -17.033 1.00 79.25 108 ILE A CA 1
ATOM 838 C C . ILE A 1 108 ? 4.928 3.736 -18.210 1.00 79.25 108 ILE A C 1
ATOM 840 O O . ILE A 1 108 ? 4.444 4.843 -18.036 1.00 79.25 108 ILE A O 1
ATOM 844 N N . THR A 1 109 ? 4.897 3.145 -19.404 1.00 81.88 109 THR A N 1
ATOM 845 C CA . THR A 1 109 ? 4.195 3.701 -20.572 1.00 81.88 109 THR A CA 1
ATOM 846 C C . THR A 1 109 ? 2.787 3.123 -20.749 1.00 81.88 109 THR A C 1
ATOM 848 O O . THR A 1 109 ? 2.057 3.544 -21.647 1.00 81.88 109 THR A O 1
ATOM 851 N N . ASP A 1 110 ? 2.375 2.176 -19.899 1.00 89.25 110 ASP A N 1
ATOM 852 C CA . ASP A 1 110 ? 1.091 1.495 -20.015 1.00 89.25 110 ASP A CA 1
ATOM 853 C C . ASP A 1 110 ? -0.081 2.394 -19.578 1.00 89.25 110 ASP A C 1
ATOM 855 O O . ASP A 1 110 ? -0.159 2.892 -18.453 1.00 89.25 110 ASP A O 1
ATOM 859 N N . SER A 1 111 ? -1.044 2.583 -20.483 1.00 89.19 111 SER A N 1
ATOM 860 C CA . SER A 1 111 ? -2.213 3.438 -20.238 1.00 89.19 111 SER A CA 1
ATOM 861 C C . SER A 1 111 ? -3.135 2.937 -19.116 1.00 89.19 111 SER A C 1
ATOM 863 O O . SER A 1 111 ? -3.719 3.753 -18.400 1.00 89.19 111 SER A O 1
ATOM 865 N N . ASN A 1 112 ? -3.253 1.620 -18.914 1.00 89.06 112 ASN A N 1
ATOM 866 C CA . ASN A 1 112 ? -4.037 1.044 -17.822 1.00 89.06 112 ASN A CA 1
ATOM 867 C C . ASN A 1 112 ? -3.319 1.219 -16.482 1.00 89.06 112 ASN A C 1
ATOM 869 O O . ASN A 1 112 ? -3.989 1.447 -15.474 1.00 89.06 112 ASN A O 1
ATOM 873 N N . LEU A 1 113 ? -1.981 1.186 -16.469 1.00 89.25 113 LEU A N 1
ATOM 874 C CA . LEU A 1 113 ? -1.203 1.564 -15.289 1.00 89.25 113 LEU A CA 1
ATOM 875 C C . LEU A 1 113 ? -1.461 3.029 -14.919 1.00 89.25 113 LEU A C 1
ATOM 877 O O . LEU A 1 113 ? -1.844 3.303 -13.786 1.00 89.25 113 LEU A O 1
ATOM 881 N N . PHE A 1 114 ? -1.351 3.966 -15.866 1.00 87.44 114 PHE A N 1
ATOM 882 C CA . PHE A 1 114 ? -1.651 5.380 -15.595 1.00 87.44 114 PHE A CA 1
ATOM 883 C C . PHE A 1 114 ? -3.091 5.608 -15.141 1.00 87.44 114 PHE A C 1
ATOM 885 O O . PHE A 1 114 ? -3.348 6.409 -14.242 1.00 87.44 114 PHE A O 1
ATOM 892 N N . LYS A 1 115 ? -4.055 4.912 -15.749 1.00 88.50 115 LYS A N 1
ATOM 893 C CA . LYS A 1 115 ? -5.460 4.984 -15.338 1.00 88.50 115 LYS A CA 1
ATOM 894 C C . LYS A 1 115 ? -5.641 4.501 -13.899 1.00 88.50 115 LYS A C 1
ATOM 896 O O . LYS A 1 115 ? -6.340 5.160 -13.136 1.00 88.50 115 LYS A O 1
ATOM 901 N N . PHE A 1 116 ? -4.994 3.396 -13.530 1.00 90.19 116 PHE A N 1
ATOM 902 C CA . PHE A 1 116 ? -4.984 2.886 -12.161 1.00 90.19 116 PHE A CA 1
ATOM 903 C C . PHE A 1 116 ? -4.360 3.893 -11.188 1.00 90.19 116 PHE A C 1
ATOM 905 O O . PHE A 1 116 ? -5.011 4.253 -10.211 1.00 90.19 116 PHE A O 1
ATOM 912 N N . LEU A 1 117 ? -3.156 4.399 -11.483 1.00 86.25 117 LEU A N 1
ATOM 913 C CA . LEU A 1 117 ? -2.447 5.370 -10.640 1.00 86.25 117 LEU A CA 1
ATOM 914 C C . LEU A 1 117 ? -3.287 6.633 -10.400 1.00 86.25 117 LEU A C 1
ATOM 916 O O . LEU A 1 117 ? -3.439 7.064 -9.263 1.00 86.25 117 LEU A O 1
ATOM 920 N N . ASN A 1 118 ? -3.948 7.151 -11.438 1.00 86.12 118 ASN A N 1
ATOM 921 C CA . ASN A 1 118 ? -4.863 8.289 -11.316 1.00 86.12 118 ASN A CA 1
ATOM 922 C C . ASN A 1 118 ? -6.077 8.015 -10.409 1.00 86.12 118 ASN A C 1
ATOM 924 O O . ASN A 1 118 ? -6.633 8.951 -9.835 1.00 86.12 118 ASN A O 1
ATOM 928 N N . ILE A 1 119 ? -6.552 6.767 -10.329 1.00 85.94 119 ILE A N 1
ATOM 929 C CA . ILE A 1 119 ? -7.670 6.397 -9.449 1.00 85.94 119 ILE A CA 1
ATOM 930 C C . ILE A 1 119 ? -7.208 6.398 -7.994 1.00 85.94 119 ILE A C 1
ATOM 932 O O . ILE A 1 119 ? -7.878 7.010 -7.165 1.00 85.94 119 ILE A O 1
ATOM 936 N N . VAL A 1 120 ? -6.068 5.763 -7.702 1.00 82.31 120 VAL A N 1
ATOM 937 C CA . VAL A 1 120 ? -5.533 5.697 -6.334 1.00 82.31 120 VAL A CA 1
ATOM 938 C C . VAL A 1 120 ? -5.008 7.048 -5.843 1.00 82.31 120 VAL A C 1
ATOM 940 O O . VAL A 1 120 ? -5.195 7.380 -4.681 1.00 82.31 120 VAL A O 1
ATOM 943 N N . GLU A 1 121 ? -4.435 7.889 -6.707 1.00 76.88 121 GLU A N 1
ATOM 944 C CA . GLU A 1 121 ? -3.950 9.222 -6.318 1.00 76.88 121 GLU A CA 1
ATOM 945 C C . GLU A 1 121 ? -5.098 10.151 -5.888 1.00 76.88 121 GLU A C 1
ATOM 947 O O . GLU A 1 121 ? -5.017 10.817 -4.857 1.00 76.88 121 GLU A O 1
ATOM 952 N N . LYS A 1 122 ? -6.226 10.137 -6.613 1.00 69.31 122 LYS A N 1
ATOM 953 C CA . LYS A 1 122 ? -7.415 10.967 -6.317 1.00 69.31 122 LYS A CA 1
ATOM 954 C C . LYS A 1 122 ? -8.125 10.606 -5.009 1.00 69.31 122 LYS A C 1
ATOM 956 O O . LYS A 1 122 ? -9.082 11.278 -4.608 1.00 69.31 122 LYS A O 1
ATOM 961 N N . THR A 1 123 ? -7.723 9.519 -4.370 1.00 63.47 123 THR A N 1
ATOM 962 C CA . THR A 1 123 ? -8.282 9.028 -3.109 1.00 63.47 123 THR A CA 1
ATOM 963 C C . THR A 1 123 ? -7.237 8.958 -1.992 1.00 63.47 123 THR A C 1
ATOM 965 O O . THR A 1 123 ? -7.626 8.851 -0.831 1.00 63.47 123 THR A O 1
ATOM 968 N N . ALA A 1 124 ? -5.946 9.108 -2.316 1.00 57.84 124 ALA A N 1
ATOM 969 C CA . ALA A 1 124 ? -4.814 8.955 -1.401 1.00 57.84 124 ALA A CA 1
ATOM 970 C C . ALA A 1 124 ? -4.590 10.123 -0.423 1.00 57.84 124 ALA A C 1
ATOM 972 O O . ALA A 1 124 ? -3.842 9.962 0.542 1.00 57.84 124 ALA A O 1
ATOM 973 N N . ASP A 1 125 ? -5.222 11.289 -0.608 1.00 52.84 125 ASP A N 1
ATOM 974 C CA . ASP A 1 125 ? -5.009 12.441 0.291 1.00 52.84 125 ASP A CA 1
ATOM 975 C C . ASP A 1 125 ? -5.412 12.172 1.753 1.00 52.84 125 ASP A C 1
ATOM 977 O O . ASP A 1 125 ? -4.916 12.840 2.657 1.00 52.84 125 ASP A O 1
ATOM 981 N N . VAL A 1 126 ? -6.243 11.156 2.005 1.00 50.44 126 VAL A N 1
ATOM 982 C CA . VAL A 1 126 ? -6.657 10.740 3.357 1.00 50.44 126 VAL A CA 1
ATOM 983 C C . VAL A 1 126 ? -5.649 9.774 4.008 1.00 50.44 126 VAL A C 1
ATOM 985 O O . VAL A 1 126 ? -5.674 9.593 5.223 1.00 50.44 126 VAL A O 1
ATOM 988 N N . ASP A 1 127 ? -4.725 9.185 3.239 1.00 64.75 127 ASP A N 1
ATOM 989 C CA . ASP A 1 127 ? -3.913 8.048 3.698 1.00 64.75 127 ASP A CA 1
ATOM 990 C C . ASP A 1 127 ? -2.455 8.394 4.038 1.00 64.75 127 ASP A C 1
ATOM 992 O O . ASP A 1 127 ? -1.770 7.618 4.698 1.00 64.75 127 ASP A O 1
ATOM 996 N N . LYS A 1 128 ? -1.971 9.589 3.671 1.00 68.81 128 LYS A N 1
ATOM 997 C CA . LYS A 1 128 ? -0.567 9.995 3.900 1.00 68.81 128 LYS A CA 1
ATOM 998 C C . LYS A 1 128 ? -0.160 9.961 5.382 1.00 68.81 128 LYS A C 1
ATOM 1000 O O . LYS A 1 128 ? 0.931 9.504 5.712 1.00 68.81 128 LYS A O 1
ATOM 1005 N N . GLU A 1 129 ? -1.036 10.408 6.285 1.00 72.38 129 GLU A N 1
ATOM 1006 C CA . GLU A 1 129 ? -0.781 10.375 7.737 1.00 72.38 129 GLU A CA 1
ATOM 1007 C C . GLU A 1 129 ? -0.734 8.935 8.278 1.00 72.38 129 GLU A C 1
ATOM 1009 O O . GLU A 1 129 ? 0.105 8.608 9.120 1.00 72.38 129 GLU A O 1
ATOM 1014 N N . ASN A 1 130 ? -1.606 8.057 7.773 1.00 78.81 130 ASN A N 1
ATOM 1015 C CA . ASN A 1 130 ? -1.648 6.650 8.172 1.00 78.81 130 ASN A CA 1
ATOM 1016 C C . ASN A 1 130 ? -0.411 5.905 7.671 1.00 78.81 130 ASN A C 1
ATOM 1018 O O . ASN A 1 130 ? 0.195 5.155 8.433 1.00 78.81 130 ASN A O 1
ATOM 1022 N N . VAL A 1 131 ? -0.008 6.162 6.424 1.00 80.19 131 VAL A N 1
ATOM 1023 C CA . VAL A 1 131 ? 1.212 5.615 5.825 1.00 80.19 131 VAL A CA 1
ATOM 1024 C C . VAL A 1 131 ? 2.435 6.010 6.647 1.00 80.19 131 VAL A C 1
ATOM 1026 O O . VAL A 1 131 ? 3.226 5.138 7.004 1.00 80.19 131 VAL A O 1
ATOM 1029 N N . GLN A 1 132 ? 2.570 7.285 7.030 1.00 84.38 132 GLN A N 1
ATOM 1030 C CA . GLN A 1 132 ? 3.680 7.705 7.889 1.00 84.38 132 GLN A CA 1
ATOM 1031 C C . GLN A 1 132 ? 3.631 7.007 9.253 1.00 84.38 132 GLN A C 1
ATOM 1033 O O . GLN A 1 132 ? 4.640 6.492 9.726 1.00 84.38 132 GLN A O 1
ATOM 1038 N N . ALA A 1 133 ? 2.449 6.913 9.866 1.00 86.06 133 ALA A N 1
ATOM 1039 C CA . ALA A 1 133 ? 2.302 6.203 11.129 1.00 86.06 133 ALA A CA 1
ATOM 1040 C C . ALA A 1 133 ? 2.646 4.706 11.015 1.00 86.06 133 ALA A C 1
ATOM 1042 O O . ALA A 1 133 ? 3.171 4.150 11.976 1.00 86.06 133 ALA A O 1
ATOM 1043 N N . MET A 1 134 ? 2.377 4.057 9.879 1.00 85.94 134 MET A N 1
ATOM 1044 C CA . MET A 1 134 ? 2.807 2.679 9.617 1.00 85.94 134 MET A CA 1
ATOM 1045 C C . MET A 1 134 ? 4.325 2.581 9.477 1.00 85.94 134 MET A C 1
ATOM 1047 O O . MET A 1 134 ? 4.919 1.698 10.090 1.00 85.94 134 MET A O 1
ATOM 1051 N N . ILE A 1 135 ? 4.950 3.500 8.736 1.00 85.75 135 ILE A N 1
ATOM 1052 C CA . ILE A 1 135 ? 6.413 3.574 8.593 1.00 85.75 135 ILE A CA 1
ATOM 1053 C C . ILE A 1 135 ? 7.086 3.676 9.968 1.00 85.75 135 ILE A C 1
ATOM 1055 O O . ILE A 1 135 ? 8.061 2.976 10.221 1.00 85.75 135 ILE A O 1
ATOM 1059 N N . ASP A 1 136 ? 6.535 4.482 10.877 1.00 88.38 136 ASP A N 1
ATOM 1060 C CA . ASP A 1 136 ? 7.105 4.679 12.215 1.00 88.38 136 ASP A CA 1
ATOM 1061 C C . ASP A 1 136 ? 6.909 3.471 13.154 1.00 88.38 136 ASP A C 1
ATOM 1063 O O . ASP A 1 136 ? 7.663 3.291 14.111 1.00 88.38 136 ASP A O 1
ATOM 1067 N N . LEU A 1 137 ? 5.856 2.673 12.945 1.00 91.56 137 LEU A N 1
ATOM 1068 C CA . LEU A 1 137 ? 5.454 1.592 13.858 1.00 91.56 137 LEU A CA 1
ATOM 1069 C C . LEU A 1 137 ? 5.953 0.209 13.442 1.00 91.56 137 LEU A C 1
ATOM 1071 O O . LEU A 1 137 ? 6.058 -0.692 14.285 1.00 91.56 137 LEU A O 1
ATOM 1075 N N . CYS A 1 138 ? 6.153 0.002 12.147 1.00 89.94 138 CYS A N 1
ATOM 1076 C CA . CYS A 1 138 ? 6.347 -1.319 11.580 1.00 89.94 138 CYS A CA 1
ATOM 1077 C C . CYS A 1 138 ? 7.824 -1.596 11.307 1.00 89.94 138 CYS A C 1
ATOM 1079 O O . CYS A 1 138 ? 8.625 -0.713 11.019 1.00 89.94 138 CYS A O 1
ATOM 1081 N N . THR A 1 139 ? 8.193 -2.860 11.451 1.00 88.81 139 THR A N 1
ATOM 1082 C CA . THR A 1 139 ? 9.527 -3.362 11.140 1.00 88.81 139 THR A CA 1
ATOM 1083 C C . THR A 1 139 ? 9.762 -3.337 9.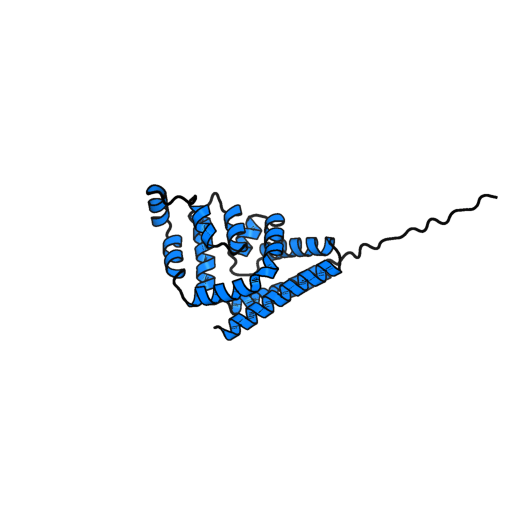634 1.00 88.81 139 THR A C 1
ATOM 1085 O O . THR A 1 139 ? 8.820 -3.360 8.842 1.00 88.81 139 THR A O 1
ATOM 1088 N N . GLU A 1 140 ? 11.028 -3.365 9.225 1.00 82.56 140 GLU A N 1
ATOM 1089 C CA . GLU A 1 140 ? 11.397 -3.421 7.808 1.00 82.56 140 GLU A CA 1
ATOM 1090 C C . GLU A 1 140 ? 10.752 -4.606 7.076 1.00 82.56 140 GLU A C 1
ATOM 1092 O O . GLU A 1 140 ? 10.276 -4.444 5.957 1.00 82.56 140 GLU A O 1
ATOM 1097 N N . GLN A 1 141 ? 10.674 -5.774 7.720 1.00 84.31 141 GLN A N 1
ATOM 1098 C CA . GLN A 1 141 ? 10.039 -6.960 7.144 1.00 84.31 141 GLN A CA 1
ATOM 1099 C C . GLN A 1 141 ? 8.522 -6.789 6.971 1.00 84.31 141 GLN A C 1
ATOM 1101 O O . GLN A 1 141 ? 7.953 -7.238 5.979 1.00 84.31 141 GLN A O 1
ATOM 1106 N N . GLU A 1 142 ? 7.851 -6.126 7.913 1.00 87.69 142 GLU A N 1
ATOM 1107 C CA . GLU A 1 142 ? 6.425 -5.816 7.781 1.00 87.69 142 GLU A CA 1
ATOM 1108 C C . GLU A 1 142 ? 6.188 -4.801 6.654 1.00 87.69 142 GLU A C 1
ATOM 1110 O O . GLU A 1 142 ? 5.293 -4.993 5.833 1.00 87.69 142 GLU A O 1
ATOM 1115 N N . LEU A 1 143 ? 7.014 -3.753 6.565 1.00 84.56 143 LEU A N 1
ATOM 1116 C CA . LEU A 1 143 ? 6.912 -2.737 5.514 1.00 84.56 143 LEU A CA 1
ATOM 1117 C C . LEU A 1 143 ? 7.208 -3.310 4.126 1.00 84.56 143 LEU A C 1
ATOM 1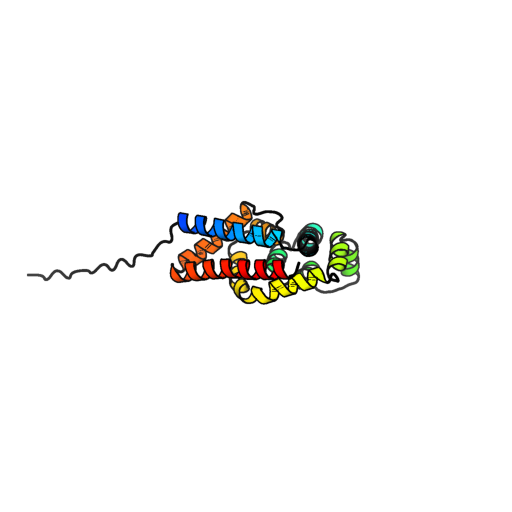119 O O . LEU A 1 143 ? 6.489 -2.996 3.180 1.00 84.56 143 LEU A O 1
ATOM 1123 N N . SER A 1 144 ? 8.229 -4.163 4.000 1.00 82.81 144 SER A N 1
ATOM 1124 C CA . SER A 1 144 ? 8.548 -4.839 2.740 1.00 82.81 144 SER A CA 1
ATOM 1125 C C . SER A 1 144 ? 7.417 -5.762 2.310 1.00 82.81 144 SER A C 1
ATOM 1127 O O . SER A 1 144 ? 7.023 -5.749 1.147 1.00 82.81 144 SER A O 1
ATOM 1129 N N . THR A 1 145 ? 6.830 -6.493 3.260 1.00 85.06 145 THR A N 1
ATOM 1130 C CA . THR A 1 145 ? 5.654 -7.323 3.013 1.00 85.06 145 THR A CA 1
ATOM 1131 C C . THR A 1 145 ? 4.518 -6.469 2.473 1.00 85.06 145 THR A C 1
ATOM 1133 O O . THR A 1 145 ? 4.052 -6.750 1.380 1.00 85.06 145 THR A O 1
ATOM 1136 N N . ILE A 1 146 ? 4.113 -5.404 3.171 1.00 84.06 146 ILE A N 1
ATOM 1137 C CA . ILE A 1 146 ? 2.982 -4.557 2.757 1.00 84.06 146 ILE A CA 1
ATOM 1138 C C . ILE A 1 146 ? 3.243 -3.917 1.389 1.00 84.06 146 ILE A C 1
ATOM 1140 O O . ILE A 1 146 ? 2.386 -3.971 0.511 1.00 84.06 146 ILE A O 1
ATOM 1144 N N . ALA A 1 147 ? 4.436 -3.353 1.179 1.00 80.62 147 ALA A N 1
ATOM 1145 C CA . ALA A 1 147 ? 4.793 -2.684 -0.070 1.00 80.62 147 ALA A CA 1
ATOM 1146 C C . ALA A 1 147 ? 4.807 -3.641 -1.273 1.00 80.62 147 ALA A C 1
ATOM 1148 O O . ALA A 1 147 ? 4.502 -3.233 -2.392 1.00 80.62 147 ALA A O 1
ATOM 1149 N N . CYS A 1 148 ? 5.169 -4.905 -1.048 1.00 79.94 148 CYS A N 1
ATOM 1150 C CA . CYS A 1 148 ? 5.383 -5.890 -2.106 1.00 79.94 148 CYS A CA 1
ATOM 1151 C C . CYS A 1 148 ? 4.285 -6.940 -2.223 1.00 79.94 148 CYS A C 1
ATOM 1153 O O . CYS A 1 148 ? 4.411 -7.854 -3.049 1.00 79.94 148 CYS A O 1
ATOM 1155 N N . SER A 1 149 ? 3.256 -6.862 -1.377 1.00 70.19 149 SER A N 1
ATOM 1156 C CA . SER A 1 149 ? 2.490 -8.053 -1.047 1.00 70.19 149 SER A CA 1
ATOM 1157 C C . SER A 1 149 ? 1.695 -8.641 -2.204 1.00 70.19 149 SER A C 1
ATOM 1159 O O . SER A 1 149 ? 1.179 -7.965 -3.094 1.00 70.19 149 SER A O 1
ATOM 1161 N N . ARG A 1 150 ? 1.583 -9.968 -2.110 1.00 55.72 150 ARG A N 1
ATOM 1162 C CA . ARG A 1 150 ? 0.868 -10.907 -2.980 1.00 55.72 150 ARG A CA 1
ATOM 1163 C C . ARG A 1 150 ? -0.229 -11.680 -2.233 1.00 55.72 150 ARG A C 1
ATOM 1165 O O . ARG A 1 150 ? -0.809 -12.587 -2.818 1.00 55.72 150 ARG A O 1
ATOM 1172 N N . ASN A 1 151 ? -0.478 -11.362 -0.959 1.00 58.34 151 ASN A N 1
ATOM 1173 C CA . ASN A 1 151 ? -1.570 -11.859 -0.112 1.00 58.34 151 ASN A CA 1
ATOM 1174 C C . ASN A 1 151 ? -1.490 -11.183 1.270 1.00 58.34 151 ASN A C 1
ATOM 1176 O O . ASN A 1 151 ? -0.417 -10.754 1.676 1.00 58.34 151 ASN A O 1
ATOM 1180 N N . LEU A 1 152 ? -2.590 -11.147 2.024 1.00 62.66 152 LEU A N 1
ATOM 1181 C CA . LEU A 1 152 ? -2.576 -10.670 3.413 1.00 62.66 152 LEU A CA 1
ATOM 1182 C C . LEU A 1 152 ? -1.785 -11.642 4.305 1.00 62.66 152 LEU A C 1
ATOM 1184 O O . LEU A 1 152 ? -2.321 -12.681 4.698 1.00 62.66 152 LEU A O 1
ATOM 1188 N N . SER A 1 153 ? -0.516 -11.341 4.592 1.00 78.56 153 SER A N 1
ATOM 1189 C CA . SER A 1 153 ? 0.320 -12.165 5.475 1.00 78.56 153 SER A CA 1
ATOM 1190 C C . SER A 1 153 ? 0.167 -11.772 6.949 1.00 78.56 153 SER A C 1
ATOM 1192 O O . SER A 1 153 ? -0.402 -10.729 7.292 1.00 78.56 153 SER A O 1
ATOM 1194 N N . ASP A 1 154 ? 0.703 -12.604 7.841 1.00 85.25 154 ASP A N 1
ATOM 1195 C CA . ASP A 1 154 ? 0.705 -12.331 9.279 1.00 85.25 154 ASP A CA 1
ATOM 1196 C C . ASP A 1 154 ? 1.485 -11.054 9.629 1.00 85.25 154 ASP A C 1
ATOM 1198 O O . ASP A 1 154 ? 1.077 -10.310 10.523 1.00 85.25 154 ASP A O 1
ATOM 1202 N N . GLU A 1 155 ? 2.562 -10.744 8.906 1.00 85.44 155 GLU A N 1
ATOM 1203 C CA . GLU A 1 155 ? 3.353 -9.521 9.075 1.00 85.44 155 GLU A CA 1
ATOM 1204 C C . GLU A 1 155 ? 2.536 -8.269 8.743 1.00 85.44 155 GLU A C 1
ATOM 1206 O O . GLU A 1 155 ? 2.528 -7.296 9.503 1.00 85.44 155 GLU A O 1
ATOM 1211 N N . GLN A 1 156 ? 1.776 -8.311 7.650 1.00 84.81 156 GLN A N 1
ATOM 1212 C CA . GLN A 1 156 ? 0.881 -7.221 7.284 1.00 84.81 156 GLN A CA 1
ATOM 1213 C C . GLN A 1 156 ? -0.193 -6.989 8.358 1.00 84.81 156 GLN A C 1
ATOM 1215 O O . GLN A 1 156 ? -0.364 -5.861 8.832 1.00 84.81 156 GLN A O 1
ATOM 1220 N N . ASN A 1 157 ? -0.854 -8.061 8.806 1.00 89.62 157 ASN A N 1
ATOM 1221 C CA . ASN A 1 157 ? -1.846 -7.996 9.882 1.00 89.62 157 ASN A CA 1
ATOM 1222 C C . ASN A 1 157 ? -1.240 -7.468 11.187 1.00 89.62 157 ASN A C 1
ATOM 1224 O O . ASN A 1 157 ? -1.883 -6.728 11.934 1.00 89.62 157 ASN A O 1
ATOM 1228 N N . THR A 1 158 ? 0.008 -7.836 11.475 1.00 92.25 158 THR A N 1
ATOM 1229 C CA . THR A 1 158 ? 0.724 -7.378 12.669 1.00 92.25 158 THR A CA 1
ATOM 1230 C C . THR A 1 158 ? 0.963 -5.871 12.618 1.00 92.25 158 THR A C 1
ATOM 1232 O O . THR A 1 158 ? 0.658 -5.177 13.593 1.00 92.25 158 THR A O 1
ATOM 1235 N N . CYS A 1 159 ? 1.416 -5.343 11.481 1.00 90.75 159 CYS A N 1
ATOM 1236 C CA . CYS A 1 159 ? 1.608 -3.909 11.283 1.00 90.75 159 CYS A CA 1
ATOM 1237 C C . CYS A 1 159 ? 0.293 -3.118 11.362 1.00 90.75 159 CYS A C 1
ATOM 1239 O O . CYS A 1 159 ? 0.194 -2.154 12.127 1.00 90.75 159 CYS A O 1
ATOM 1241 N N . GLN A 1 160 ? -0.755 -3.557 10.661 1.00 90.00 160 GLN A N 1
ATOM 1242 C CA . GLN A 1 160 ? -2.065 -2.897 10.708 1.00 90.00 160 GLN A CA 1
ATOM 1243 C C . GLN A 1 160 ? -2.661 -2.923 12.126 1.00 90.00 160 GLN A C 1
ATOM 1245 O O . GLN A 1 160 ? -3.174 -1.911 12.607 1.00 90.00 160 GLN A O 1
ATOM 1250 N N . ARG A 1 161 ? -2.494 -4.023 12.874 1.00 93.50 161 ARG A N 1
ATOM 1251 C CA . ARG A 1 161 ? -2.902 -4.090 14.286 1.00 93.50 161 ARG A CA 1
ATOM 1252 C C . ARG A 1 161 ? -2.144 -3.083 15.159 1.00 93.50 161 ARG A C 1
ATOM 1254 O O . ARG A 1 161 ? -2.753 -2.487 16.049 1.00 93.50 161 ARG A O 1
ATOM 1261 N N . LYS A 1 162 ? -0.839 -2.867 14.936 1.00 94.25 162 LYS A N 1
ATOM 1262 C CA . LYS A 1 162 ? -0.061 -1.830 15.650 1.00 94.25 162 LYS A CA 1
ATOM 1263 C C . LYS A 1 162 ? -0.627 -0.436 15.381 1.00 94.25 162 LYS A C 1
ATOM 1265 O O . LYS A 1 162 ? -0.823 0.325 16.328 1.00 94.25 162 LYS A O 1
ATOM 1270 N N . LEU A 1 163 ? -0.942 -0.128 14.123 1.00 92.81 163 LEU A N 1
ATOM 1271 C CA . LEU A 1 163 ? -1.551 1.145 13.734 1.00 92.81 163 LEU A CA 1
ATOM 1272 C C . LEU A 1 163 ? -2.907 1.360 14.421 1.00 92.81 163 LEU A C 1
ATOM 1274 O O . LEU A 1 163 ? -3.129 2.388 15.057 1.00 92.81 163 LEU A O 1
ATOM 1278 N N . MET A 1 164 ? -3.783 0.357 14.381 1.00 93.19 164 MET A N 1
ATOM 1279 C CA . MET A 1 164 ? -5.101 0.431 15.013 1.00 93.19 164 MET A CA 1
ATOM 1280 C C . MET A 1 164 ? -5.016 0.568 16.536 1.00 93.19 164 MET A C 1
ATOM 1282 O O . MET A 1 164 ? -5.780 1.325 17.131 1.00 93.19 164 MET A O 1
ATOM 1286 N N . ARG A 1 165 ? -4.051 -0.099 17.183 1.00 92.56 165 ARG A N 1
ATOM 1287 C CA . ARG A 1 165 ? -3.763 0.091 18.615 1.00 92.56 165 ARG A CA 1
ATOM 1288 C C . ARG A 1 165 ? -3.271 1.506 18.922 1.00 92.56 165 ARG A C 1
ATOM 1290 O O . ARG A 1 165 ? -3.669 2.064 19.942 1.00 92.56 165 ARG A O 1
ATOM 1297 N N . LYS A 1 166 ? -2.457 2.110 18.045 1.00 91.50 166 LYS A N 1
ATOM 1298 C CA . LYS A 1 166 ? -2.042 3.518 18.171 1.00 91.50 166 LYS A CA 1
ATOM 1299 C C . LYS A 1 166 ? -3.248 4.455 18.104 1.00 91.50 166 LYS A C 1
ATOM 1301 O O . LYS A 1 166 ? -3.328 5.360 18.925 1.00 91.50 166 LYS A O 1
ATOM 1306 N N . TRP A 1 167 ? -4.196 4.231 17.193 1.00 91.69 167 TRP A N 1
ATOM 1307 C CA . TRP A 1 167 ? -5.434 5.021 17.145 1.00 91.69 167 TRP A CA 1
ATOM 1308 C C . TRP A 1 167 ? -6.319 4.797 18.370 1.00 91.69 167 TRP A C 1
ATOM 1310 O O . TRP A 1 167 ? -6.837 5.755 18.933 1.00 91.69 167 TRP A O 1
ATOM 1320 N N . ALA A 1 168 ? -6.443 3.553 18.835 1.00 90.88 168 ALA A N 1
ATOM 1321 C CA . ALA A 1 168 ? -7.212 3.229 20.031 1.00 90.88 168 ALA A CA 1
ATOM 1322 C C . ALA A 1 168 ? -6.679 3.952 21.276 1.00 90.88 168 ALA A C 1
ATOM 1324 O O . ALA A 1 168 ? -7.457 4.459 22.080 1.00 90.88 168 ALA A O 1
ATOM 1325 N N . ALA A 1 169 ? -5.354 4.070 21.396 1.00 89.38 169 ALA A N 1
ATOM 1326 C CA . ALA A 1 169 ? -4.706 4.816 22.471 1.00 89.38 169 ALA A CA 1
ATOM 1327 C C . ALA A 1 169 ? -4.965 6.337 22.418 1.00 89.38 169 ALA A C 1
ATOM 1329 O O . ALA A 1 169 ? -4.775 7.015 23.424 1.00 89.38 169 ALA A O 1
ATOM 1330 N N . GLN A 1 170 ? -5.408 6.878 21.277 1.00 88.94 170 GLN A N 1
ATOM 1331 C CA . GLN A 1 170 ? -5.780 8.292 21.124 1.00 88.94 170 GLN A CA 1
ATOM 1332 C C . GLN A 1 170 ? -7.243 8.563 21.517 1.00 88.94 170 GLN A C 1
ATOM 1334 O O . GLN A 1 170 ? -7.638 9.718 21.662 1.00 88.94 170 GLN A O 1
ATOM 1339 N N . GLY A 1 171 ? -8.037 7.510 21.733 1.00 88.31 171 GLY A N 1
ATOM 1340 C CA . GLY A 1 171 ? -9.420 7.586 22.191 1.00 88.31 171 GLY A CA 1
ATOM 1341 C C . GLY A 1 171 ? -10.432 7.075 21.166 1.00 88.31 171 GLY A C 1
ATOM 1342 O O . GLY A 1 171 ? -10.188 7.053 19.961 1.00 88.31 171 GLY A O 1
ATOM 1343 N N . GLU A 1 172 ? -11.606 6.689 21.667 1.00 88.75 172 GLU A N 1
ATOM 1344 C CA . GLU A 1 172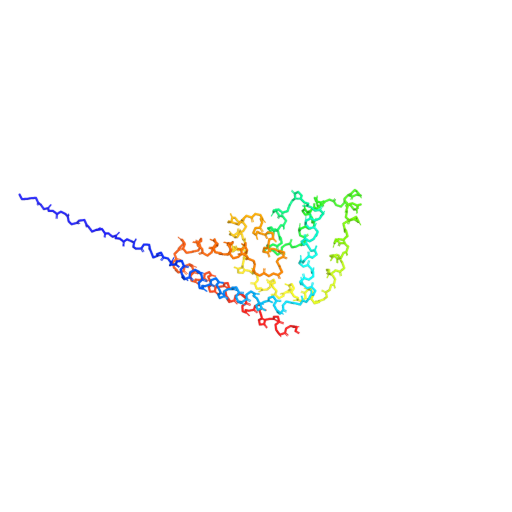 ? -12.668 6.021 20.901 1.00 88.75 172 GLU A CA 1
ATOM 1345 C C . GLU A 1 172 ? -13.119 6.803 19.664 1.00 88.75 172 GLU A C 1
ATOM 1347 O O . GLU A 1 172 ? -13.219 6.238 18.577 1.00 88.75 172 GLU A O 1
ATOM 1352 N N . LYS A 1 173 ? -13.328 8.118 19.802 1.00 89.69 173 LYS A N 1
ATOM 1353 C CA . LYS A 1 173 ? -13.762 8.966 18.685 1.00 89.69 173 LYS A CA 1
ATOM 1354 C C . LYS A 1 173 ? -12.738 8.979 17.547 1.00 89.69 173 LYS A C 1
ATOM 1356 O O . LYS A 1 173 ? -13.117 8.818 16.392 1.00 89.69 173 LYS A O 1
ATOM 1361 N N . ILE A 1 174 ? -11.456 9.152 17.880 1.00 89.69 174 ILE A N 1
ATOM 1362 C CA . ILE A 1 174 ? -10.370 9.193 16.892 1.00 89.69 174 ILE A CA 1
ATOM 1363 C C . ILE A 1 174 ? -10.218 7.823 16.234 1.00 89.69 174 ILE A C 1
ATOM 1365 O O . ILE A 1 174 ? -10.094 7.736 15.016 1.00 89.69 174 ILE A O 1
ATOM 1369 N N . TYR A 1 175 ? -10.278 6.751 17.023 1.00 91.69 175 TYR A N 1
ATOM 1370 C CA . TYR A 1 175 ? -10.235 5.391 16.504 1.00 91.69 175 TYR A CA 1
ATOM 1371 C C . TYR A 1 175 ? -11.349 5.118 15.492 1.00 91.69 175 TYR A C 1
ATOM 1373 O O . TYR A 1 175 ? -11.058 4.718 14.366 1.00 91.69 175 TYR A O 1
ATOM 1381 N N . ALA A 1 176 ? -12.605 5.377 15.867 1.00 91.19 176 ALA A N 1
ATOM 1382 C CA . ALA A 1 176 ? -13.754 5.138 15.002 1.00 91.19 176 ALA A CA 1
ATOM 1383 C C . ALA A 1 176 ? -13.661 5.954 13.705 1.00 91.19 176 ALA A C 1
ATOM 1385 O O . ALA A 1 176 ? -13.904 5.422 12.624 1.00 91.19 176 ALA A O 1
ATOM 1386 N N . GLU A 1 177 ? -13.244 7.219 13.798 1.00 91.31 177 GLU A N 1
ATOM 1387 C CA . GLU A 1 177 ? -13.027 8.084 12.638 1.00 91.31 177 GLU A CA 1
ATOM 1388 C C . GLU A 1 177 ? -11.939 7.531 11.705 1.00 91.31 177 GLU A C 1
ATOM 1390 O O . GLU A 1 177 ? -12.171 7.393 10.505 1.00 91.31 177 GLU A O 1
ATOM 1395 N N . LYS A 1 178 ? -10.768 7.155 12.238 1.00 91.19 178 LYS A N 1
ATOM 1396 C CA . LYS A 1 178 ? -9.655 6.620 11.436 1.00 91.19 178 LYS A CA 1
ATOM 1397 C C . LYS A 1 178 ? -10.011 5.288 10.770 1.00 91.19 178 LYS A C 1
ATOM 1399 O O . LYS A 1 178 ? -9.750 5.118 9.579 1.00 91.19 178 LYS A O 1
ATOM 1404 N N . VAL A 1 179 ? -10.651 4.374 11.504 1.00 91.94 179 VAL A N 1
ATOM 1405 C CA . VAL A 1 179 ? -11.122 3.085 10.969 1.00 91.94 179 VAL A CA 1
ATOM 1406 C C . VAL A 1 179 ? -12.148 3.303 9.859 1.00 91.94 179 VAL A C 1
ATOM 1408 O O . VAL A 1 179 ? -12.030 2.709 8.787 1.00 91.94 179 VAL A O 1
ATOM 1411 N N . GLN A 1 180 ? -13.133 4.174 10.081 1.00 92.19 180 GLN A N 1
ATOM 1412 C CA . GLN A 1 180 ? -14.171 4.444 9.092 1.00 92.19 180 GLN A CA 1
ATOM 1413 C C . GLN A 1 180 ? -13.598 5.115 7.837 1.00 92.19 180 GLN A C 1
ATOM 1415 O O . GLN A 1 180 ? -13.892 4.673 6.727 1.00 92.19 180 GLN A O 1
ATOM 1420 N N . ASN A 1 181 ? -12.711 6.100 7.997 1.00 88.88 181 ASN A N 1
ATOM 1421 C CA . ASN A 1 181 ? -12.034 6.763 6.881 1.00 88.88 181 ASN A CA 1
ATOM 1422 C C . ASN A 1 181 ? -11.229 5.771 6.027 1.00 88.88 181 ASN A C 1
ATOM 1424 O O . ASN A 1 181 ? -11.284 5.832 4.798 1.00 88.88 181 ASN A O 1
ATOM 1428 N N . MET A 1 182 ? -10.526 4.822 6.655 1.00 87.75 182 MET A N 1
ATOM 1429 C CA . MET A 1 182 ? -9.806 3.764 5.940 1.00 87.75 182 MET A CA 1
ATOM 1430 C C . MET A 1 182 ? -10.768 2.852 5.164 1.00 87.75 182 MET A C 1
ATOM 1432 O O . MET A 1 182 ? -10.560 2.604 3.973 1.00 87.75 182 MET A O 1
ATOM 1436 N N . LYS A 1 183 ? -11.859 2.398 5.799 1.00 91.00 183 LYS A N 1
ATOM 1437 C CA . LYS A 1 183 ? -12.888 1.575 5.138 1.00 91.00 183 LYS A CA 1
ATOM 1438 C C . LYS A 1 183 ? -13.509 2.304 3.939 1.00 91.00 183 LYS A C 1
ATOM 1440 O O . LYS A 1 183 ? -13.697 1.701 2.882 1.00 91.00 183 LYS A O 1
ATOM 1445 N N . ASP A 1 184 ? -13.814 3.590 4.079 1.00 90.69 184 ASP A N 1
ATOM 1446 C CA . ASP A 1 184 ? -14.436 4.387 3.018 1.00 90.69 184 ASP A CA 1
ATOM 1447 C C . ASP A 1 184 ? -13.469 4.693 1.869 1.00 90.69 184 ASP A C 1
ATOM 1449 O O . ASP A 1 184 ? -13.882 4.661 0.706 1.00 90.69 184 ASP A O 1
ATOM 1453 N N . SER A 1 185 ? -12.177 4.889 2.161 1.00 87.31 185 SER A N 1
ATOM 1454 C CA . SER A 1 185 ? -11.127 5.002 1.140 1.00 87.31 185 SER A CA 1
ATOM 1455 C C . SER A 1 185 ? -11.058 3.743 0.268 1.00 87.31 185 SER A C 1
ATOM 1457 O O . SER A 1 185 ? -11.159 3.833 -0.962 1.00 87.31 185 SER A O 1
ATOM 1459 N N . TYR A 1 186 ? -11.007 2.555 0.887 1.00 88.75 186 TYR A N 1
ATOM 1460 C CA . TYR A 1 186 ? -11.027 1.290 0.148 1.00 88.75 186 TYR A CA 1
ATOM 1461 C C . TYR A 1 186 ? -12.285 1.138 -0.706 1.00 88.75 186 TYR A C 1
ATOM 1463 O O . TYR A 1 186 ? -12.177 0.845 -1.895 1.00 88.75 186 TYR A O 1
ATOM 1471 N N . LYS A 1 187 ? -13.476 1.381 -0.145 1.00 92.44 187 LYS A N 1
ATOM 1472 C CA . LYS A 1 187 ? -14.743 1.282 -0.894 1.00 92.44 187 LYS A CA 1
ATOM 1473 C C . LYS A 1 187 ? -14.768 2.217 -2.102 1.00 92.44 187 LYS A C 1
ATOM 1475 O O . LYS A 1 187 ? -15.100 1.782 -3.203 1.00 92.44 187 LYS A O 1
ATOM 1480 N N . LYS A 1 188 ? -14.360 3.478 -1.923 1.00 90.62 188 LYS A N 1
ATOM 1481 C CA . LYS A 1 188 ? -14.293 4.470 -3.006 1.00 90.62 188 LYS A CA 1
ATOM 1482 C C . LYS A 1 188 ? -13.345 4.016 -4.119 1.00 90.62 188 LYS A C 1
ATOM 1484 O O . LYS A 1 188 ? -13.692 4.135 -5.294 1.00 90.62 188 LYS A O 1
ATOM 1489 N N . ASN A 1 189 ? -12.185 3.469 -3.756 1.00 88.06 189 ASN A N 1
ATOM 1490 C CA . ASN A 1 189 ? -11.223 2.920 -4.709 1.00 88.06 189 ASN A CA 1
ATOM 1491 C C . ASN A 1 189 ? -11.760 1.695 -5.444 1.00 88.06 189 ASN A C 1
ATOM 1493 O O . ASN A 1 189 ? -11.702 1.652 -6.669 1.00 88.06 189 ASN A O 1
ATOM 1497 N N . ILE A 1 190 ? -12.338 0.736 -4.724 1.00 92.56 190 ILE A N 1
ATOM 1498 C CA . ILE A 1 190 ? -12.961 -0.460 -5.303 1.00 92.56 190 ILE A CA 1
ATOM 1499 C C . ILE A 1 190 ? -14.031 -0.069 -6.327 1.00 92.56 190 ILE A C 1
ATOM 1501 O O . ILE A 1 190 ? -14.035 -0.582 -7.444 1.00 92.56 190 ILE A O 1
ATOM 1505 N N . ASP A 1 191 ? -14.920 0.860 -5.980 1.00 93.00 191 ASP A N 1
ATOM 1506 C CA . ASP A 1 191 ? -15.993 1.294 -6.875 1.00 93.00 191 ASP A CA 1
ATOM 1507 C C . ASP A 1 191 ? -15.471 2.064 -8.091 1.00 93.00 191 ASP A C 1
ATOM 1509 O O . ASP A 1 191 ? -16.018 1.933 -9.189 1.00 93.00 191 ASP A O 1
ATOM 1513 N N . ALA A 1 192 ? -14.404 2.848 -7.926 1.00 91.50 192 ALA A N 1
ATOM 1514 C CA . ALA A 1 192 ? -13.739 3.512 -9.040 1.00 91.50 192 ALA A CA 1
ATOM 1515 C C . ALA A 1 192 ? -13.058 2.502 -9.979 1.00 91.50 192 ALA A C 1
ATOM 1517 O O . ALA A 1 192 ? -13.197 2.624 -11.197 1.00 91.50 192 ALA A O 1
ATOM 1518 N N . LEU A 1 193 ? -12.390 1.480 -9.434 1.00 91.44 193 LEU A N 1
ATOM 1519 C CA . LEU A 1 193 ? -11.751 0.418 -10.213 1.00 91.44 193 LEU A CA 1
ATOM 1520 C C . LEU A 1 193 ? -12.777 -0.410 -10.990 1.00 91.44 193 LEU A C 1
ATOM 1522 O O . LEU A 1 193 ? -12.612 -0.566 -12.194 1.00 91.44 193 LEU A O 1
ATOM 1526 N N . LYS A 1 194 ? -13.879 -0.830 -10.353 1.00 92.44 194 LYS A N 1
ATOM 1527 C CA . LYS A 1 194 ? -14.991 -1.554 -11.008 1.00 92.44 194 LYS A CA 1
ATOM 1528 C C . LYS A 1 194 ? -15.607 -0.807 -12.192 1.00 92.44 194 LYS A C 1
ATOM 1530 O O . LYS A 1 194 ? -16.144 -1.423 -13.102 1.00 92.44 194 LYS A O 1
ATOM 1535 N N . LYS A 1 195 ? -15.625 0.528 -12.145 1.00 91.94 195 LYS A N 1
ATOM 1536 C CA . LYS A 1 195 ? -16.138 1.361 -13.247 1.00 91.94 195 LYS A CA 1
ATOM 1537 C C . LYS A 1 195 ? -15.106 1.547 -14.356 1.00 91.94 195 LYS A C 1
ATOM 1539 O O . LYS A 1 195 ? -15.468 1.875 -15.482 1.00 91.94 195 LYS A O 1
ATOM 1544 N N . ALA A 1 196 ? -13.828 1.430 -14.018 1.00 88.94 196 ALA A N 1
ATOM 1545 C CA . ALA A 1 196 ? -12.719 1.726 -14.905 1.00 88.94 196 ALA A CA 1
ATOM 1546 C C . ALA A 1 196 ? -12.225 0.506 -15.692 1.00 88.94 196 ALA A C 1
ATOM 1548 O O . ALA A 1 196 ? -11.743 0.704 -16.811 1.00 88.94 196 ALA A O 1
ATOM 1549 N N . PHE A 1 197 ? -12.311 -0.699 -15.133 1.00 90.81 197 PHE A N 1
ATOM 1550 C CA . PHE A 1 197 ? -11.762 -1.940 -15.685 1.00 90.81 197 PHE A CA 1
ATOM 1551 C C . PHE A 1 197 ? -12.799 -3.058 -15.629 1.00 90.81 197 PHE A C 1
ATOM 1553 O O . PHE A 1 197 ? -12.800 -3.874 -16.575 1.00 90.81 197 PHE A O 1
#

Secondary structure (DSSP, 8-state):
------------------HHHHHHHHHHHHHHHHHHHHHS-HHHHHHHHHHHHHHHHH-TTSHHHHHHHHHTT-HHHHHHHHTTT---HHHHHHHHH-HHHHHHHHHTT-HHHHHHHHHHHTTGGGTHHHHHHHHHHS-HHHHHHHHH-SS--HHHHHHHHHHHHHHHTT-HHHHHHHHHHHHHHHHHHHHHHHHH-

Radius of gyration: 21.56 Å; chains: 1; bounding box: 45×30×86 Å

pLDDT: mean 78.63, std 15.42, range [32.28, 94.88]

Foldseek 3Di:
DDDDDDDPPPPPPLVQDDVVNLVVLLVLLQVLVVLLVVLQDPLLLLLLQLLLLCCVVLQVPCQLVLLLCLLLVNSVVSLCVSQVVDPDPVSVVSCVPSPSNVVNVVSVVDPSNVLLSVLLVVLCPLCNVLSVVLSVQADSVLSSCVSNDPHCDPSVSVSSSRSLSVQSSVDDVSSVVSSVSSSVSSVSSSVSSVVVD

Sequence (197 aa):
MRTFSSIVIFFASLIVIASLTIDTDLVEINKLEQDFLKYTPEIARRFIRTTCDVITQCCPHKQSNLFATVLSGNTNDVLDKCFDGKMTSNVIASFSSCSPFIQLSTMITDSNLFKFLNIVEKTADVDKENVQAMIDLCTEQELSTIACSRNLSDEQNTCQRKLMRKWAAQGEKIYAEKVQNMKDSYKKNIDALKKAF